Protein AF-A0A7V2IJY4-F1 (afdb_monomer_lite)

Sequence (221 aa):
MLKSHIQNGFEYELWELNPIINVIHKTATMKNIKLNVFNLLKELRKSSYEFIPNWSNLNYWFPREFISVLSKAWGFVHSLDDEIKYIFLIPLIKTTKYFSYCDEKLHKLYKSKYSKRKIEKLLKEDWENQFYYMLEKEINILLKKIYEYNLLKPKEVNYKIKSGIDTIEEKLDSEVNIPITSPPYLQAQEYIRSTKLELFWLGYEESYIRNLKSTMNLEIK

Structure (mmCIF, N/CA/C/O backbone):
data_AF-A0A7V2IJY4-F1
#
_entry.id   AF-A0A7V2IJY4-F1
#
loop_
_atom_site.group_PDB
_atom_site.id
_atom_site.type_symbol
_atom_site.label_atom_id
_atom_site.label_alt_id
_a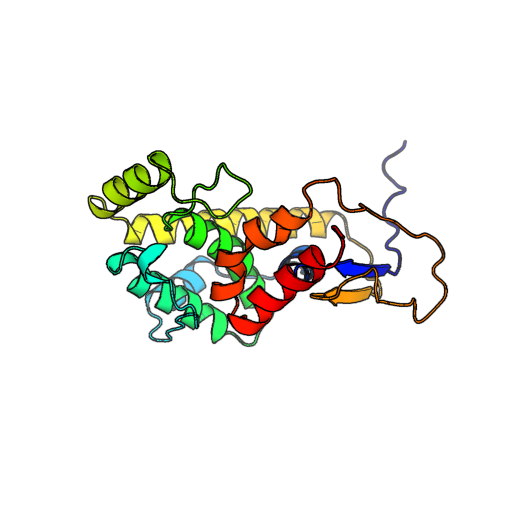tom_site.label_comp_id
_atom_site.label_asym_id
_atom_site.label_entity_id
_atom_site.label_seq_id
_atom_site.pdbx_PDB_ins_code
_atom_site.Cartn_x
_atom_site.Cartn_y
_atom_site.Cartn_z
_atom_site.occupancy
_atom_site.B_iso_or_equiv
_atom_site.auth_seq_id
_atom_site.auth_comp_id
_atom_site.auth_asym_id
_atom_site.auth_atom_id
_atom_site.pdbx_PDB_model_num
ATOM 1 N N . MET A 1 1 ? 28.057 23.153 -19.390 1.00 33.91 1 MET A N 1
ATOM 2 C CA . MET A 1 1 ? 27.647 22.337 -20.553 1.00 33.91 1 MET A CA 1
ATOM 3 C C . MET A 1 1 ? 27.681 20.851 -20.167 1.00 33.91 1 MET A C 1
ATOM 5 O O . MET A 1 1 ? 28.524 20.118 -20.645 1.00 33.91 1 MET A O 1
ATOM 9 N N . LEU A 1 2 ? 26.825 20.428 -19.225 1.00 29.56 2 LEU A N 1
ATOM 10 C CA . LEU A 1 2 ? 26.799 19.064 -18.651 1.00 29.56 2 LEU A CA 1
ATOM 11 C C . LEU A 1 2 ? 25.384 18.764 -18.103 1.00 29.56 2 LEU A C 1
ATOM 13 O O . LEU A 1 2 ? 25.186 18.465 -16.933 1.00 29.56 2 LEU A O 1
ATOM 17 N N . LYS A 1 3 ? 24.362 18.960 -18.944 1.00 33.41 3 LYS A N 1
ATOM 18 C CA . LYS A 1 3 ? 22.950 18.653 -18.625 1.00 33.41 3 LYS A CA 1
ATOM 19 C C . LYS A 1 3 ? 22.289 17.735 -19.669 1.00 33.41 3 LYS A C 1
ATOM 21 O O . LYS A 1 3 ? 21.070 17.645 -19.703 1.00 33.41 3 LYS A O 1
ATOM 26 N N . SER A 1 4 ? 23.066 17.061 -20.523 1.00 37.56 4 SER A N 1
ATOM 27 C CA . SER A 1 4 ? 22.544 16.401 -21.734 1.00 37.56 4 SER A CA 1
ATOM 28 C C . SER A 1 4 ? 22.715 14.880 -21.827 1.00 37.56 4 SER A C 1
ATOM 30 O O . SER A 1 4 ? 22.341 14.331 -22.855 1.00 37.56 4 SER A O 1
ATOM 32 N N . HIS A 1 5 ? 23.256 14.167 -20.828 1.00 35.38 5 HIS A N 1
ATOM 33 C CA . HIS A 1 5 ? 23.716 12.781 -21.071 1.00 35.38 5 HIS A CA 1
ATOM 34 C C . HIS A 1 5 ? 23.189 11.668 -20.160 1.00 35.38 5 HIS A C 1
ATOM 36 O O . HIS A 1 5 ? 23.715 10.563 -20.213 1.00 35.38 5 HIS A O 1
ATOM 42 N N . ILE A 1 6 ? 22.101 11.873 -19.414 1.00 43.88 6 ILE A N 1
ATOM 43 C CA . ILE A 1 6 ? 21.373 10.738 -18.812 1.00 43.88 6 ILE A CA 1
ATOM 44 C C . ILE A 1 6 ? 19.919 10.764 -19.293 1.00 43.88 6 ILE A C 1
ATOM 46 O O . ILE A 1 6 ? 18.984 10.991 -18.539 1.00 43.88 6 ILE A O 1
ATOM 50 N N . GLN A 1 7 ? 19.758 10.588 -20.606 1.00 49.88 7 GLN A N 1
ATOM 51 C CA . GLN A 1 7 ? 18.491 10.242 -21.270 1.00 49.88 7 GLN A CA 1
ATOM 52 C C . GLN A 1 7 ? 18.513 8.796 -21.797 1.00 49.88 7 GLN A C 1
ATOM 54 O O . GLN A 1 7 ? 17.679 8.404 -22.611 1.00 49.88 7 GLN A O 1
ATOM 59 N N . ASN A 1 8 ? 19.474 7.985 -21.350 1.00 59.31 8 ASN A N 1
ATOM 60 C CA . ASN A 1 8 ? 19.593 6.604 -21.791 1.00 59.31 8 ASN A CA 1
ATOM 61 C C . ASN A 1 8 ? 18.758 5.717 -20.871 1.00 59.31 8 ASN A C 1
ATOM 63 O O . ASN A 1 8 ? 19.143 5.447 -19.736 1.00 59.31 8 ASN A O 1
ATOM 67 N N . GLY A 1 9 ? 17.599 5.289 -21.367 1.00 73.44 9 GLY A N 1
ATOM 68 C CA . GLY A 1 9 ? 16.932 4.112 -20.830 1.00 73.44 9 GLY A CA 1
ATOM 69 C C . GLY A 1 9 ? 17.704 2.867 -21.265 1.00 73.44 9 GLY A C 1
ATOM 70 O O . GLY A 1 9 ? 18.012 2.722 -22.451 1.00 73.44 9 GLY A O 1
ATOM 71 N N . PHE A 1 10 ? 17.990 1.983 -20.314 1.00 86.81 10 PHE A N 1
ATOM 72 C CA . PHE A 1 10 ? 18.503 0.638 -20.564 1.00 86.81 10 PHE A CA 1
ATOM 73 C C . PHE A 1 10 ? 17.380 -0.367 -20.362 1.00 86.81 10 PHE A C 1
ATOM 75 O O . PHE A 1 10 ? 16.507 -0.137 -19.529 1.00 86.81 10 PHE A O 1
ATOM 82 N N . GLU A 1 11 ? 17.399 -1.461 -21.113 1.00 91.75 11 GLU A N 1
ATOM 83 C CA . GLU A 1 11 ? 16.548 -2.606 -20.800 1.00 91.75 11 GLU A CA 1
ATOM 84 C C . GLU A 1 11 ? 17.010 -3.223 -19.476 1.00 91.75 11 GLU A C 1
ATOM 86 O O . GLU A 1 11 ? 18.208 -3.233 -19.182 1.00 91.75 11 GLU A O 1
ATOM 91 N N . TYR A 1 12 ? 16.074 -3.688 -18.649 1.00 91.88 12 TYR A N 1
ATOM 92 C CA . TYR A 1 12 ? 16.413 -4.233 -17.333 1.00 91.88 12 TYR A CA 1
ATOM 93 C C . TYR A 1 12 ? 15.519 -5.387 -16.911 1.00 91.88 12 TYR A C 1
ATOM 95 O O . TYR A 1 12 ? 14.330 -5.453 -17.224 1.00 91.88 12 TYR A O 1
ATOM 103 N N . GLU A 1 13 ? 16.103 -6.264 -16.106 1.00 92.38 13 GLU A N 1
ATOM 104 C CA . GLU A 1 13 ? 15.384 -7.269 -15.348 1.00 92.38 13 GLU A CA 1
ATOM 105 C C . GLU A 1 13 ? 15.487 -6.923 -13.855 1.00 92.38 13 GLU A C 1
ATOM 107 O O . GLU A 1 13 ? 16.582 -6.727 -13.330 1.00 92.38 13 GLU A O 1
ATOM 112 N N . LEU A 1 14 ? 14.340 -6.773 -13.185 1.00 91.50 14 LEU A N 1
ATOM 113 C CA . LEU A 1 14 ? 14.246 -6.405 -11.773 1.00 91.50 14 LEU A CA 1
ATOM 114 C C . LEU A 1 14 ? 13.717 -7.582 -10.963 1.00 91.50 14 LEU A C 1
ATOM 116 O O . LEU A 1 14 ? 12.592 -8.034 -11.190 1.00 91.50 14 LEU A O 1
ATOM 120 N N . TRP A 1 15 ? 14.519 -8.054 -10.013 1.00 90.12 15 TRP A N 1
ATOM 121 C CA . TRP A 1 15 ? 14.156 -9.131 -9.099 1.00 90.12 15 TRP A CA 1
ATOM 122 C C . TRP A 1 15 ? 13.983 -8.584 -7.689 1.00 90.12 15 TRP A C 1
ATOM 124 O O . TRP A 1 15 ? 14.855 -7.875 -7.190 1.00 90.12 15 TRP A O 1
ATOM 134 N N . GLU A 1 16 ? 12.858 -8.889 -7.051 1.00 88.38 16 GLU A N 1
ATOM 135 C CA . GLU A 1 16 ? 12.561 -8.400 -5.706 1.00 88.38 16 GLU A CA 1
ATOM 136 C C . GLU A 1 16 ? 11.643 -9.376 -4.969 1.00 88.38 16 GLU A C 1
ATOM 138 O O . GLU A 1 16 ? 10.613 -9.819 -5.486 1.00 88.38 16 GLU A O 1
ATOM 143 N N . LEU A 1 17 ? 12.002 -9.673 -3.724 1.00 87.56 17 LEU A N 1
ATOM 144 C CA . LEU A 1 17 ? 11.258 -10.570 -2.850 1.00 87.56 17 LEU A CA 1
ATOM 145 C C . LEU A 1 17 ? 9.905 -9.974 -2.452 1.00 87.56 17 LEU A C 1
ATOM 147 O O . LEU A 1 17 ? 8.929 -10.690 -2.244 1.00 87.56 17 LEU A O 1
ATOM 151 N N . ASN A 1 18 ? 9.812 -8.651 -2.348 1.00 90.06 18 ASN A N 1
ATOM 152 C CA . ASN A 1 18 ? 8.571 -7.981 -2.009 1.00 90.06 18 ASN A CA 1
ATOM 153 C C . ASN A 1 18 ? 7.690 -7.704 -3.244 1.00 90.06 18 ASN A C 1
ATOM 155 O O . ASN A 1 18 ? 8.001 -6.827 -4.054 1.00 90.06 18 ASN A O 1
ATOM 159 N N . PRO A 1 19 ? 6.511 -8.334 -3.364 1.00 93.12 19 PRO A N 1
ATOM 160 C CA . PRO A 1 19 ? 5.661 -8.187 -4.543 1.00 93.12 19 PRO A CA 1
ATOM 161 C C . PRO A 1 19 ? 5.003 -6.802 -4.666 1.00 93.12 19 PRO A C 1
ATOM 163 O O . PRO A 1 19 ? 4.429 -6.478 -5.708 1.00 93.12 19 PRO A O 1
ATOM 166 N N . ILE A 1 20 ? 5.128 -5.938 -3.647 1.00 93.25 20 ILE A N 1
ATOM 167 C CA . ILE A 1 20 ? 4.752 -4.521 -3.746 1.00 93.25 20 ILE A CA 1
ATOM 168 C C . ILE A 1 20 ? 5.502 -3.801 -4.876 1.00 93.25 20 ILE A C 1
ATOM 170 O O . ILE A 1 20 ? 5.008 -2.796 -5.392 1.00 93.25 20 ILE A O 1
ATOM 174 N N . ILE A 1 21 ? 6.662 -4.324 -5.297 1.00 93.38 21 ILE A N 1
ATOM 175 C CA . ILE A 1 21 ? 7.447 -3.769 -6.398 1.00 93.38 21 ILE A CA 1
ATOM 176 C C . ILE A 1 21 ? 6.638 -3.649 -7.686 1.00 93.38 21 ILE A C 1
ATOM 178 O O . ILE A 1 21 ? 6.822 -2.683 -8.412 1.00 93.38 21 ILE A O 1
ATOM 182 N N . ASN A 1 22 ? 5.680 -4.548 -7.932 1.00 93.56 22 ASN A N 1
ATOM 183 C CA . ASN A 1 22 ? 4.809 -4.471 -9.104 1.00 93.56 22 ASN A CA 1
ATOM 184 C C . ASN A 1 22 ? 3.970 -3.195 -9.107 1.00 93.56 22 ASN A C 1
ATOM 186 O O . ASN A 1 22 ? 3.732 -2.609 -10.158 1.00 93.56 22 ASN A O 1
ATOM 190 N N . VAL A 1 23 ? 3.508 -2.771 -7.930 1.00 95.00 23 VAL A N 1
ATOM 191 C CA . VAL A 1 23 ? 2.748 -1.530 -7.766 1.00 95.00 23 VAL A CA 1
ATOM 192 C C . VAL A 1 23 ? 3.684 -0.341 -7.920 1.00 95.00 23 VAL A C 1
ATOM 194 O O . VAL A 1 23 ? 3.404 0.549 -8.713 1.00 95.00 23 VAL A O 1
ATOM 197 N N . ILE A 1 24 ? 4.810 -0.347 -7.201 1.00 94.69 24 ILE A N 1
ATOM 198 C CA . ILE A 1 24 ? 5.783 0.753 -7.223 1.00 94.69 24 ILE A CA 1
ATOM 199 C C . ILE A 1 24 ? 6.290 1.000 -8.639 1.00 94.69 24 ILE A C 1
ATOM 201 O O . ILE A 1 24 ? 6.275 2.138 -9.098 1.00 94.69 24 ILE A O 1
ATOM 205 N N . HIS A 1 25 ? 6.721 -0.059 -9.318 1.00 94.12 25 HIS A N 1
ATOM 206 C CA . HIS A 1 25 ? 7.260 -0.002 -10.666 1.00 94.12 25 HIS A CA 1
ATOM 207 C C . HIS A 1 25 ? 6.217 0.529 -11.645 1.00 94.12 25 HIS A C 1
ATOM 209 O O . HIS A 1 25 ? 6.446 1.582 -12.240 1.00 94.12 25 HIS A O 1
ATOM 215 N N . LYS A 1 26 ? 5.047 -0.123 -11.731 1.00 92.81 26 LYS A N 1
ATOM 216 C CA . LYS A 1 26 ? 3.991 0.294 -12.659 1.00 92.81 26 LYS A CA 1
ATOM 217 C C . LYS A 1 26 ? 3.598 1.743 -12.439 1.00 92.81 26 LYS A C 1
ATOM 219 O O . LYS A 1 26 ? 3.483 2.468 -13.418 1.00 92.81 26 LYS A O 1
ATOM 224 N N . THR A 1 27 ? 3.449 2.170 -11.181 1.00 94.06 27 THR A N 1
ATOM 225 C CA . THR A 1 27 ? 3.146 3.562 -10.832 1.00 94.06 27 THR A CA 1
ATOM 226 C C . THR A 1 27 ? 4.286 4.521 -11.210 1.00 94.06 27 THR A C 1
ATOM 228 O O . THR A 1 27 ? 4.028 5.620 -11.697 1.00 94.06 27 THR A O 1
ATOM 231 N N . ALA A 1 28 ? 5.547 4.136 -10.995 1.00 91.62 28 ALA A N 1
ATOM 232 C CA . ALA A 1 28 ? 6.710 4.979 -11.280 1.00 91.62 28 ALA A CA 1
ATOM 233 C C . ALA A 1 28 ? 6.947 5.186 -12.782 1.00 91.62 28 ALA A C 1
ATOM 235 O O . ALA A 1 28 ? 7.425 6.247 -13.178 1.00 91.62 28 ALA A O 1
ATOM 236 N N . THR A 1 29 ? 6.597 4.203 -13.615 1.00 90.81 29 THR A N 1
ATOM 237 C CA . THR A 1 29 ? 6.746 4.274 -15.076 1.00 90.81 29 THR A CA 1
ATOM 238 C C . THR A 1 29 ? 5.482 4.753 -15.795 1.00 90.81 29 THR A C 1
ATOM 240 O O . THR A 1 29 ? 5.430 4.699 -17.023 1.00 90.81 29 THR A O 1
ATOM 243 N N . MET A 1 30 ? 4.450 5.202 -15.069 1.00 91.50 30 MET A N 1
ATOM 244 C CA . MET A 1 30 ? 3.217 5.693 -15.690 1.00 91.50 30 MET A CA 1
ATOM 245 C C . MET A 1 30 ? 3.485 6.918 -16.561 1.00 91.50 30 MET A C 1
ATOM 247 O O . MET A 1 30 ? 4.223 7.839 -16.191 1.00 91.50 30 MET A O 1
ATOM 251 N N . LYS A 1 31 ? 2.797 6.969 -17.700 1.00 90.88 31 LYS A N 1
ATOM 252 C CA . LYS A 1 31 ? 2.703 8.189 -18.499 1.00 90.88 31 LYS A CA 1
ATOM 253 C C . LYS A 1 31 ? 1.797 9.203 -17.811 1.00 90.88 31 LYS A C 1
ATOM 255 O O . LYS A 1 31 ? 1.001 8.869 -16.936 1.00 90.88 31 LYS A O 1
ATOM 260 N N . ASN A 1 32 ? 1.891 10.458 -18.236 1.00 89.38 32 ASN A N 1
ATOM 261 C CA . ASN A 1 32 ? 0.935 11.476 -17.817 1.00 89.38 32 ASN A CA 1
ATOM 262 C C . ASN A 1 32 ? -0.487 11.085 -18.234 1.00 89.38 32 ASN A C 1
ATOM 264 O O . ASN A 1 32 ? -0.759 10.902 -19.420 1.00 89.38 32 ASN A O 1
ATOM 268 N N . ILE A 1 33 ? -1.400 11.044 -17.267 1.00 85.88 33 ILE A N 1
ATOM 269 C CA . ILE A 1 33 ? -2.819 10.771 -17.501 1.00 85.88 33 ILE A CA 1
ATOM 270 C C . ILE A 1 33 ? -3.618 12.031 -17.163 1.00 85.88 33 ILE A C 1
ATOM 272 O O . ILE A 1 33 ? -3.411 12.662 -16.125 1.00 85.88 33 ILE A O 1
ATOM 276 N N . LYS A 1 34 ? -4.537 12.418 -18.053 1.00 84.19 34 LYS A N 1
ATOM 277 C CA . LYS A 1 34 ? -5.500 13.493 -17.783 1.00 84.19 34 LYS A CA 1
ATOM 278 C C . LYS A 1 34 ? -6.624 12.935 -16.924 1.00 84.19 34 LYS A C 1
ATOM 280 O O . LYS A 1 34 ? -7.421 12.136 -17.404 1.00 84.19 34 LYS A O 1
ATOM 285 N N . LEU A 1 35 ? -6.685 13.359 -15.668 1.00 85.94 35 LEU A N 1
ATOM 286 C CA . LEU A 1 35 ? -7.644 12.836 -14.698 1.00 85.94 35 LEU A CA 1
ATOM 287 C C . LEU A 1 35 ? -8.313 13.962 -13.941 1.00 85.94 35 LEU A C 1
ATOM 289 O O . LEU A 1 35 ? -7.677 14.944 -13.559 1.00 85.94 35 LEU A O 1
ATOM 293 N N . ASN A 1 36 ? -9.598 13.772 -13.667 1.00 90.00 36 ASN A N 1
ATOM 294 C CA . ASN A 1 36 ? -10.323 14.603 -12.729 1.00 90.00 36 ASN A CA 1
ATOM 295 C C . ASN A 1 36 ? -10.330 13.907 -11.360 1.00 90.00 36 ASN A C 1
ATOM 297 O O . ASN A 1 36 ? -11.218 13.111 -11.059 1.00 90.00 36 ASN A O 1
ATOM 301 N N . VAL A 1 37 ? -9.312 14.205 -10.546 1.00 89.00 37 VAL A N 1
ATOM 302 C CA . VAL A 1 37 ? -9.139 13.635 -9.196 1.00 89.00 37 VAL A CA 1
ATOM 303 C C . VAL A 1 37 ? -10.371 13.878 -8.326 1.00 89.00 37 VAL A C 1
ATOM 305 O O . VAL A 1 37 ? -10.804 12.980 -7.610 1.00 89.00 37 VAL A O 1
ATOM 308 N N . PHE A 1 38 ? -10.977 15.062 -8.433 1.00 91.62 38 PHE A N 1
ATOM 309 C CA . PHE A 1 38 ? -12.172 15.416 -7.674 1.00 91.62 38 PHE A CA 1
ATOM 310 C C . PHE A 1 38 ? -13.357 14.495 -8.000 1.00 91.62 38 PHE A C 1
ATOM 312 O O . PHE A 1 38 ? -14.014 13.989 -7.089 1.00 91.62 38 PHE A O 1
ATOM 319 N N . ASN A 1 39 ? -13.609 14.228 -9.286 1.00 92.94 39 ASN A N 1
ATOM 320 C CA . ASN A 1 39 ? -14.678 13.315 -9.697 1.00 92.94 39 ASN A CA 1
ATOM 321 C C . ASN A 1 39 ? -14.414 11.885 -9.218 1.00 92.94 39 ASN A C 1
ATOM 323 O O . ASN A 1 39 ? -15.311 11.276 -8.641 1.00 92.94 39 ASN A O 1
ATOM 327 N N . LEU A 1 40 ? -13.184 11.385 -9.368 1.00 91.81 40 LEU A N 1
ATOM 328 C CA . LEU A 1 40 ? -12.839 10.034 -8.917 1.00 91.81 40 LEU A CA 1
ATOM 329 C C . LEU A 1 40 ? -12.971 9.881 -7.397 1.00 91.81 40 LEU A C 1
ATOM 331 O O . LEU A 1 40 ? -13.485 8.876 -6.919 1.00 91.81 40 LEU A O 1
ATOM 335 N N . LEU A 1 41 ? -12.570 10.887 -6.614 1.00 93.81 41 LEU A N 1
ATOM 336 C CA . LEU A 1 41 ? -12.769 10.873 -5.161 1.00 93.81 41 LEU A CA 1
ATOM 337 C C . LEU A 1 41 ? -14.253 10.912 -4.782 1.00 93.81 41 LEU A C 1
ATOM 339 O O . LEU A 1 41 ? -14.658 10.280 -3.806 1.00 93.81 41 LEU A O 1
ATOM 343 N N . LYS A 1 42 ? -15.077 11.632 -5.549 1.00 95.31 42 LYS A N 1
ATOM 344 C CA . LYS A 1 42 ? -16.531 11.661 -5.358 1.00 95.31 42 LYS A CA 1
ATOM 345 C C . LYS A 1 42 ? -17.169 10.305 -5.661 1.00 95.31 42 LYS A C 1
ATOM 347 O O . LYS A 1 42 ? -18.084 9.910 -4.944 1.00 95.31 42 LYS A O 1
ATOM 352 N N . GLU A 1 43 ? -16.703 9.609 -6.693 1.00 94.38 43 GLU A N 1
ATOM 353 C CA . GLU A 1 43 ? -17.125 8.241 -7.017 1.00 94.38 43 GLU A CA 1
ATOM 354 C C . GLU A 1 43 ? -16.686 7.257 -5.934 1.00 94.38 43 GLU A C 1
ATOM 356 O O . GLU A 1 43 ? -17.522 6.531 -5.403 1.00 94.38 43 GLU A O 1
ATOM 361 N N . LEU A 1 44 ? -15.421 7.322 -5.512 1.00 95.00 44 LEU A N 1
ATOM 362 C CA . LEU A 1 44 ? -14.871 6.492 -4.441 1.00 95.00 44 LEU A CA 1
ATOM 363 C C . LEU A 1 44 ? -15.669 6.646 -3.138 1.00 95.00 44 LEU A C 1
ATOM 365 O O . LEU A 1 44 ? -16.030 5.648 -2.522 1.00 95.00 44 LEU A O 1
ATOM 369 N N . ARG A 1 45 ? -16.017 7.877 -2.739 1.00 94.81 45 ARG A N 1
ATOM 370 C CA . ARG A 1 45 ? -16.855 8.146 -1.550 1.00 94.81 45 ARG A CA 1
ATOM 371 C C . ARG A 1 45 ? -18.272 7.573 -1.651 1.00 94.81 45 ARG A C 1
ATOM 373 O O . ARG A 1 45 ? -18.887 7.292 -0.629 1.00 94.81 45 ARG A O 1
ATOM 380 N N . LYS A 1 46 ? -18.812 7.448 -2.864 1.00 95.06 46 LYS A N 1
ATOM 381 C CA . LYS A 1 46 ? -20.161 6.918 -3.124 1.00 95.06 46 LYS A CA 1
ATOM 382 C C . LYS A 1 46 ? -20.175 5.419 -3.413 1.00 95.06 46 LYS A C 1
ATOM 384 O O . LYS A 1 46 ? -21.256 4.843 -3.506 1.00 95.06 46 LYS A O 1
ATOM 389 N N . SER A 1 47 ? -19.004 4.815 -3.594 1.00 94.44 47 SER A N 1
ATOM 390 C CA . SER A 1 47 ? -18.855 3.409 -3.935 1.00 94.44 47 SER A CA 1
ATOM 391 C C . SER A 1 47 ? -19.487 2.507 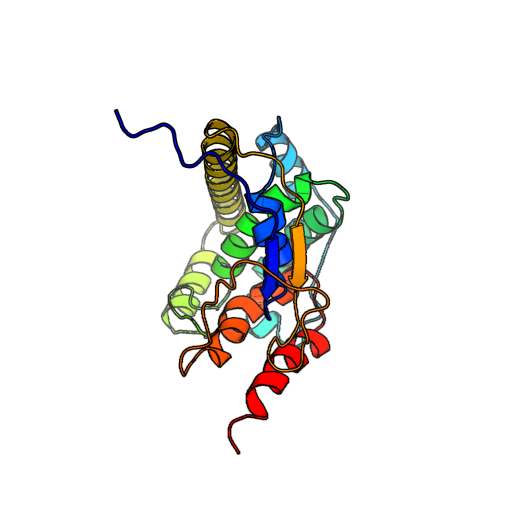-2.877 1.00 94.44 47 SER A C 1
ATOM 393 O O . SER A 1 47 ? -19.325 2.719 -1.673 1.00 94.44 47 SER A O 1
ATOM 395 N N . SER A 1 48 ? -20.175 1.470 -3.347 1.00 94.69 48 SER A N 1
ATOM 396 C CA . SER A 1 48 ? -20.643 0.351 -2.531 1.00 94.69 48 SER A CA 1
ATOM 397 C C . SER A 1 48 ? -19.768 -0.897 -2.667 1.00 94.69 48 SER A C 1
ATOM 399 O O . SER A 1 48 ? -20.033 -1.880 -1.982 1.00 94.69 48 SER A O 1
ATOM 401 N N . TYR A 1 49 ? -18.746 -0.886 -3.532 1.00 97.06 49 TYR A N 1
ATOM 402 C CA . TYR A 1 49 ? -17.798 -1.996 -3.626 1.00 97.06 49 TYR A CA 1
ATOM 403 C C . TYR A 1 49 ? -17.001 -2.094 -2.337 1.00 97.06 49 TYR A C 1
ATOM 405 O O . TYR A 1 49 ? -16.450 -1.092 -1.890 1.00 97.06 49 TYR A O 1
ATOM 413 N N . GLU A 1 50 ? -16.886 -3.296 -1.786 1.00 97.62 50 GLU A N 1
ATOM 414 C CA . GLU A 1 50 ? -16.124 -3.556 -0.571 1.00 97.62 50 GLU A CA 1
ATOM 415 C C . GLU A 1 50 ? -15.030 -4.581 -0.845 1.00 97.62 50 GLU A C 1
ATOM 417 O O . GLU A 1 50 ? -15.233 -5.579 -1.534 1.00 97.62 50 GLU A O 1
ATOM 422 N N . PHE A 1 51 ? -13.858 -4.332 -0.275 1.00 97.94 51 PHE A N 1
ATOM 423 C CA . PHE A 1 51 ? -12.772 -5.290 -0.211 1.00 97.94 51 PHE A CA 1
ATOM 424 C C . PHE A 1 51 ? -12.276 -5.370 1.228 1.00 97.94 51 PHE A C 1
ATOM 426 O O . PHE A 1 51 ? -11.840 -4.373 1.805 1.00 97.94 51 PHE A O 1
ATOM 433 N N . ILE A 1 52 ? -12.326 -6.566 1.806 1.00 97.31 52 ILE A N 1
ATOM 434 C CA . ILE A 1 52 ? -11.755 -6.856 3.119 1.00 97.31 52 ILE A CA 1
ATOM 435 C C . ILE A 1 52 ? -10.651 -7.888 2.898 1.00 97.31 52 ILE A C 1
ATOM 437 O O . ILE A 1 52 ? -10.928 -8.952 2.344 1.00 97.31 52 ILE A O 1
ATOM 441 N N . PRO A 1 53 ? -9.405 -7.608 3.313 1.00 96.62 53 PRO A N 1
ATOM 442 C CA . PRO A 1 53 ? -8.321 -8.549 3.105 1.00 96.62 53 PRO A CA 1
ATOM 443 C C . PRO A 1 53 ? -8.546 -9.825 3.916 1.00 96.62 53 PRO A C 1
ATOM 445 O O . PRO A 1 53 ? -8.991 -9.764 5.067 1.00 96.62 53 PRO A O 1
ATOM 448 N N . ASN A 1 54 ? -8.155 -10.973 3.356 1.00 93.19 54 ASN A N 1
ATOM 449 C CA . ASN A 1 54 ? -8.115 -12.240 4.082 1.00 93.19 54 ASN A CA 1
ATOM 450 C C . ASN A 1 54 ? -6.963 -12.236 5.103 1.00 93.19 54 ASN A C 1
ATOM 452 O O . ASN A 1 54 ? -5.888 -12.795 4.885 1.00 93.19 54 ASN A O 1
ATOM 456 N N . TRP A 1 55 ? -7.174 -11.527 6.212 1.00 94.62 55 TRP A N 1
ATOM 457 C CA . TRP A 1 55 ? -6.200 -11.365 7.277 1.00 94.62 55 TRP A CA 1
ATOM 458 C C . TRP A 1 55 ? -6.820 -11.690 8.631 1.00 94.62 55 TRP A C 1
ATOM 460 O O . TRP A 1 55 ? -7.580 -10.901 9.197 1.00 94.62 55 TRP A O 1
ATOM 470 N N . SER A 1 56 ? -6.399 -12.817 9.208 1.00 93.38 56 SER A N 1
ATOM 471 C CA . SER A 1 56 ? -6.882 -13.315 10.506 1.00 93.38 56 SER A CA 1
ATOM 472 C C . SER A 1 56 ? -6.819 -12.291 11.649 1.00 93.38 56 SER A C 1
ATOM 474 O O . SER A 1 56 ? -7.624 -12.333 12.576 1.00 93.38 56 SER A O 1
ATOM 476 N N . ASN A 1 57 ? -5.877 -11.346 11.586 1.00 93.00 57 ASN A N 1
ATOM 477 C CA . ASN A 1 57 ? -5.627 -10.358 12.632 1.00 93.00 57 ASN A CA 1
ATOM 478 C C . ASN A 1 57 ? -6.021 -8.926 12.233 1.00 93.00 57 ASN A C 1
ATOM 480 O O . ASN A 1 57 ? -5.524 -7.978 12.838 1.00 93.00 57 ASN A O 1
ATOM 484 N N . LEU A 1 58 ? -6.907 -8.723 11.252 1.00 95.75 58 LEU A N 1
ATOM 485 C CA . LEU A 1 58 ? -7.285 -7.380 10.787 1.00 95.75 58 LEU A CA 1
ATOM 486 C C . LEU A 1 58 ? -7.737 -6.450 11.934 1.00 95.75 58 LEU A C 1
ATOM 488 O O . LEU A 1 58 ? -7.190 -5.361 12.108 1.00 95.75 58 LEU A O 1
ATOM 492 N N . ASN A 1 59 ? -8.652 -6.919 12.789 1.00 95.88 59 ASN A N 1
ATOM 493 C CA . ASN A 1 59 ? -9.178 -6.161 13.937 1.00 95.88 59 ASN A CA 1
ATOM 494 C C . ASN A 1 59 ? -8.136 -5.882 15.038 1.00 95.88 59 ASN A C 1
ATOM 496 O O . ASN A 1 59 ? -8.349 -5.043 15.911 1.00 95.88 59 ASN A O 1
ATOM 500 N N . TYR A 1 60 ? -6.995 -6.577 15.031 1.00 95.62 60 TYR A N 1
ATOM 501 C CA . TYR A 1 60 ? -5.885 -6.238 15.921 1.00 95.62 60 TYR A CA 1
ATOM 502 C C . TYR A 1 60 ? -5.182 -4.949 15.456 1.00 95.62 60 TYR A C 1
ATOM 504 O O . TYR A 1 60 ? -4.719 -4.147 16.282 1.00 95.62 60 TYR A O 1
ATOM 512 N N . TRP A 1 61 ? -5.112 -4.749 14.137 1.00 96.69 61 TRP A N 1
ATOM 513 C CA . TRP A 1 61 ? -4.384 -3.658 13.488 1.00 96.69 61 TRP A CA 1
ATOM 514 C C . TRP A 1 61 ? -5.252 -2.457 13.127 1.00 96.69 61 TRP A C 1
ATOM 516 O O . TRP A 1 61 ? -4.698 -1.372 12.972 1.00 96.69 61 TRP A O 1
ATOM 526 N N . PHE A 1 62 ? -6.575 -2.603 13.091 1.00 97.69 62 PHE A N 1
ATOM 527 C CA . PHE A 1 62 ? -7.502 -1.522 12.759 1.00 97.69 62 PHE A CA 1
ATOM 528 C C . PHE A 1 62 ? -8.677 -1.451 13.743 1.00 97.69 62 PHE A C 1
ATOM 530 O O . PHE A 1 62 ? -9.183 -2.498 14.151 1.00 97.69 62 PHE A O 1
ATOM 537 N N . PRO A 1 63 ? -9.139 -0.242 14.112 1.00 97.12 63 PRO A N 1
ATOM 538 C CA . PRO A 1 63 ? -10.465 -0.050 14.699 1.00 97.12 63 PRO A CA 1
ATOM 539 C C . PRO A 1 63 ? -11.561 -0.496 13.732 1.00 97.12 63 PRO A C 1
ATOM 541 O O . PRO A 1 63 ? -11.429 -0.309 12.520 1.00 97.12 63 PRO A O 1
ATOM 544 N N . ARG A 1 64 ? -12.665 -1.037 14.256 1.00 95.19 64 ARG A N 1
ATOM 545 C CA . ARG A 1 64 ? -13.785 -1.511 13.422 1.00 95.19 64 ARG A CA 1
ATOM 546 C C . ARG A 1 64 ? -14.432 -0.373 12.640 1.00 95.19 64 ARG A C 1
ATOM 548 O O . ARG A 1 64 ? -14.843 -0.570 11.503 1.00 95.19 64 ARG A O 1
ATOM 555 N N . GLU A 1 65 ? -14.464 0.810 13.241 1.00 95.44 65 GLU A N 1
ATOM 556 C CA . GLU A 1 65 ? -14.971 2.051 12.666 1.00 95.44 65 GLU A CA 1
ATOM 557 C C . GLU A 1 65 ? -14.266 2.359 11.341 1.00 95.44 65 GLU A C 1
ATOM 559 O O . GLU A 1 65 ? -14.915 2.632 10.335 1.00 95.44 65 GLU A O 1
ATOM 564 N N . PHE A 1 66 ? -12.937 2.222 11.311 1.00 97.75 66 PHE A N 1
ATOM 565 C CA . PHE A 1 66 ? -12.135 2.546 10.132 1.00 97.75 66 PHE A CA 1
ATOM 566 C C . PHE A 1 66 ? -12.241 1.474 9.047 1.00 97.75 66 PHE A C 1
ATOM 568 O O . PHE A 1 66 ? -12.157 1.801 7.865 1.00 97.75 66 PHE A O 1
ATOM 57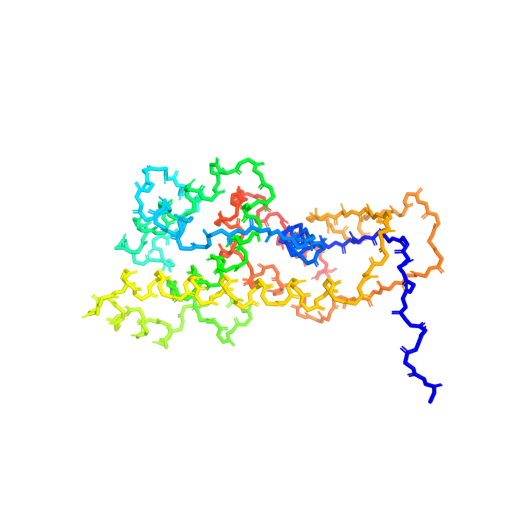5 N N . ILE A 1 67 ? -12.457 0.204 9.420 1.00 97.06 67 ILE A N 1
ATOM 576 C CA . ILE A 1 67 ? -12.556 -0.908 8.460 1.00 97.06 67 ILE A CA 1
ATOM 577 C C . ILE A 1 67 ? -13.675 -0.661 7.445 1.00 97.06 67 ILE A C 1
ATOM 579 O O . ILE A 1 67 ? -13.462 -0.929 6.270 1.00 97.06 67 ILE A O 1
ATOM 583 N N . SER A 1 68 ? -14.819 -0.105 7.855 1.00 94.00 68 SER A N 1
ATOM 584 C CA . SER A 1 68 ? -15.932 0.184 6.937 1.00 94.00 68 SER A CA 1
ATOM 585 C C . SER A 1 68 ? -15.503 1.114 5.792 1.00 94.00 68 SER A C 1
ATOM 587 O O . SER A 1 68 ? -15.612 0.754 4.619 1.00 94.00 68 SER A O 1
ATOM 589 N N . VAL A 1 69 ? -14.907 2.267 6.111 1.00 96.31 69 VAL A N 1
ATOM 590 C CA . VAL A 1 69 ? -14.446 3.244 5.105 1.00 96.31 69 VAL A CA 1
ATOM 591 C C . VAL A 1 69 ? -13.277 2.703 4.285 1.00 96.31 69 VAL A C 1
ATOM 593 O O . VAL A 1 69 ? -13.266 2.841 3.061 1.00 96.31 69 VAL A O 1
ATOM 596 N N . LEU A 1 70 ? -12.311 2.047 4.937 1.00 98.06 70 LEU A N 1
ATOM 597 C CA . LEU A 1 70 ? -11.178 1.432 4.249 1.00 98.06 70 LEU A CA 1
ATOM 598 C C . LEU A 1 70 ? -11.651 0.362 3.264 1.00 98.06 70 LEU A C 1
ATOM 600 O O . LEU A 1 70 ? -11.192 0.350 2.127 1.00 98.06 70 LEU A O 1
ATOM 604 N N . SER A 1 71 ? -12.599 -0.487 3.665 1.00 98.00 71 SER A N 1
ATOM 605 C CA . SER A 1 71 ? -13.114 -1.558 2.814 1.00 98.00 71 SER A CA 1
ATOM 606 C C . SER A 1 71 ? -13.777 -1.019 1.554 1.00 98.00 71 SER A C 1
ATOM 608 O O . SER A 1 71 ? -13.541 -1.560 0.478 1.00 98.00 71 SER A O 1
ATOM 610 N N . LYS A 1 72 ? -14.513 0.095 1.650 1.00 97.62 72 LYS A N 1
ATOM 611 C CA . LYS A 1 72 ? -15.135 0.744 0.491 1.00 97.62 72 LYS A CA 1
ATOM 612 C C . LYS A 1 72 ? -14.124 1.415 -0.428 1.00 97.62 72 LYS A C 1
ATOM 614 O O . LYS A 1 72 ? -14.208 1.290 -1.647 1.00 97.62 72 LYS A O 1
ATOM 619 N N . ALA A 1 73 ? -13.140 2.104 0.152 1.00 97.94 73 ALA A N 1
ATOM 620 C CA . ALA A 1 73 ? -12.075 2.742 -0.615 1.00 97.94 73 ALA A CA 1
ATOM 621 C C . ALA A 1 73 ? -11.236 1.705 -1.375 1.00 97.94 73 ALA A C 1
ATOM 623 O O . ALA A 1 73 ? -10.980 1.867 -2.565 1.00 97.94 73 ALA A O 1
ATOM 624 N N . TRP A 1 74 ? -10.849 0.616 -0.709 1.00 98.31 74 TRP A N 1
ATOM 625 C CA . TRP A 1 74 ? -10.132 -0.486 -1.344 1.00 98.31 74 TRP A CA 1
ATOM 626 C C . TRP A 1 74 ? -11.008 -1.257 -2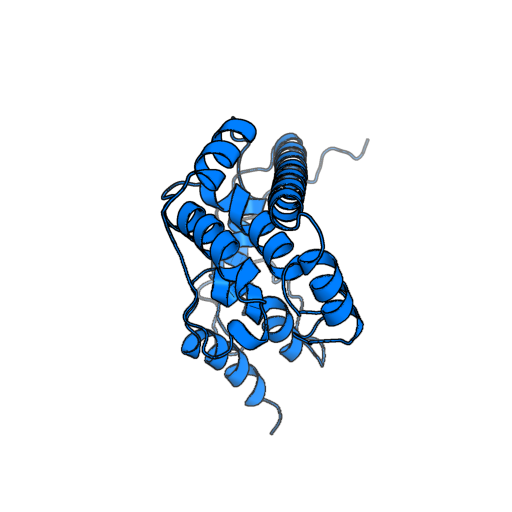.326 1.00 98.31 74 TRP A C 1
ATOM 628 O O . TRP A 1 74 ? -10.531 -1.588 -3.404 1.00 98.31 74 TRP A O 1
ATOM 638 N N . GLY A 1 75 ? -12.280 -1.493 -2.003 1.00 97.88 75 GLY A N 1
ATOM 639 C CA . GLY A 1 75 ? -13.231 -2.160 -2.891 1.00 97.88 75 GLY A CA 1
ATOM 640 C C . GLY A 1 75 ? -13.425 -1.404 -4.197 1.00 97.88 75 GLY A C 1
ATOM 641 O O . GLY A 1 75 ? -13.364 -2.010 -5.261 1.00 97.88 75 GLY A O 1
ATOM 642 N N . PHE A 1 76 ? -13.558 -0.076 -4.127 1.00 97.12 76 PHE A N 1
ATOM 643 C CA . PHE A 1 76 ? -13.565 0.783 -5.310 1.00 97.12 76 PHE A CA 1
ATOM 644 C C . PHE A 1 76 ? -12.282 0.632 -6.132 1.00 97.12 76 PHE A C 1
ATOM 646 O O . PHE A 1 76 ? -12.347 0.453 -7.336 1.00 97.12 76 PHE A O 1
ATOM 653 N N . VAL A 1 77 ? -11.105 0.688 -5.504 1.00 96.69 77 VAL A N 1
ATOM 654 C CA . VAL A 1 77 ? -9.830 0.609 -6.240 1.00 96.69 77 VAL A CA 1
ATOM 655 C C . VAL A 1 77 ? -9.604 -0.771 -6.861 1.00 96.69 77 VAL A C 1
ATOM 657 O O . VAL A 1 77 ? -9.055 -0.856 -7.958 1.00 96.69 77 VAL A O 1
ATOM 660 N N . HIS A 1 78 ? -10.031 -1.842 -6.190 1.00 95.94 78 HIS A N 1
ATOM 661 C CA . HIS A 1 78 ? -9.956 -3.210 -6.709 1.00 95.94 78 HIS A CA 1
ATOM 662 C C . HIS A 1 78 ? -10.963 -3.486 -7.826 1.00 95.94 78 HIS A C 1
ATOM 664 O O . HIS A 1 78 ? -10.702 -4.365 -8.640 1.00 95.94 78 HIS A O 1
ATOM 670 N N . SER A 1 79 ? -12.071 -2.741 -7.899 1.00 94.38 79 SER A N 1
ATOM 671 C CA . SER A 1 79 ? -13.032 -2.844 -9.005 1.00 94.38 79 SER A CA 1
ATOM 672 C C . SER A 1 79 ? -12.639 -2.039 -10.248 1.00 94.38 79 SER A C 1
ATOM 674 O O . SER A 1 79 ? -13.335 -2.103 -11.258 1.00 94.38 79 SER A O 1
ATOM 676 N N . LEU A 1 80 ? -11.533 -1.287 -10.200 1.00 92.56 80 LEU A N 1
ATOM 677 C CA . LEU A 1 80 ? -10.976 -0.612 -11.369 1.00 92.56 80 LEU A CA 1
ATOM 678 C C . LEU A 1 80 ? -10.109 -1.584 -12.182 1.00 92.56 80 LEU A C 1
ATOM 680 O O . LEU A 1 80 ? -9.091 -2.088 -11.698 1.00 92.56 80 LEU A O 1
ATOM 684 N N . ASP A 1 81 ? -10.451 -1.758 -13.455 1.00 73.88 81 ASP A N 1
ATOM 685 C CA . ASP A 1 81 ? -9.710 -2.632 -14.376 1.00 73.88 81 ASP A CA 1
ATOM 686 C C . ASP A 1 81 ? -8.524 -1.921 -15.067 1.00 73.88 81 ASP A C 1
ATOM 688 O O . ASP A 1 81 ? -7.623 -2.572 -15.601 1.00 73.88 81 ASP A O 1
ATOM 692 N N . ASP A 1 82 ? -8.454 -0.590 -14.964 1.00 75.88 82 ASP A N 1
ATOM 693 C CA . ASP A 1 82 ? -7.548 0.262 -15.744 1.00 75.88 82 ASP A CA 1
ATOM 694 C C . ASP A 1 82 ? -6.263 0.687 -15.006 1.00 75.88 82 ASP A C 1
ATOM 696 O O . ASP A 1 82 ? -6.120 0.572 -13.784 1.00 75.88 82 ASP A O 1
ATOM 700 N N . GLU A 1 83 ? -5.333 1.303 -15.752 1.00 83.69 83 GLU A N 1
ATOM 701 C CA . GLU A 1 83 ? -4.129 1.974 -15.226 1.00 83.69 83 GLU A CA 1
ATOM 702 C C . GLU A 1 83 ? -4.434 2.983 -14.103 1.00 83.69 83 GLU A C 1
ATOM 704 O O . GLU A 1 83 ? -3.592 3.241 -13.241 1.00 83.69 83 GLU A O 1
ATOM 709 N N . ILE A 1 84 ? -5.661 3.513 -14.068 1.00 88.19 84 ILE A N 1
ATOM 710 C CA . ILE A 1 84 ? -6.143 4.482 -13.078 1.00 88.19 84 ILE A CA 1
ATOM 711 C C . ILE A 1 84 ? -5.970 3.961 -11.646 1.00 88.19 84 ILE A C 1
ATOM 713 O O . ILE A 1 84 ? -5.633 4.740 -10.751 1.00 88.19 84 ILE A O 1
ATOM 717 N N . LYS A 1 85 ? -6.118 2.652 -11.404 1.00 93.00 85 LYS A N 1
ATOM 718 C CA . LYS A 1 85 ? -5.986 2.096 -10.048 1.00 93.00 85 LYS A CA 1
ATOM 719 C C . LYS A 1 85 ? -4.617 2.367 -9.427 1.00 93.00 85 LYS A C 1
ATOM 721 O O . LYS A 1 85 ? -4.530 2.648 -8.234 1.00 93.00 85 LYS A O 1
ATOM 726 N N . TYR A 1 86 ? -3.549 2.380 -10.228 1.00 93.44 86 TYR A N 1
ATOM 727 C CA . TYR A 1 86 ? -2.173 2.600 -9.761 1.00 93.44 86 TYR A CA 1
ATOM 728 C C . TYR A 1 86 ? -1.931 4.009 -9.208 1.00 93.44 86 TYR A C 1
ATOM 730 O O . TYR A 1 86 ? -0.970 4.226 -8.467 1.00 93.44 86 TYR A O 1
ATOM 738 N N . ILE A 1 87 ? -2.837 4.942 -9.499 1.00 93.81 87 ILE A N 1
ATOM 739 C CA . ILE A 1 87 ? -2.852 6.299 -8.943 1.00 93.81 87 ILE A CA 1
ATOM 740 C C . ILE A 1 87 ? -3.396 6.292 -7.520 1.00 93.81 87 ILE A C 1
ATOM 742 O O . ILE A 1 87 ? -3.013 7.132 -6.712 1.00 93.81 87 ILE A O 1
ATOM 746 N N . PHE A 1 88 ? -4.245 5.321 -7.191 1.00 96.00 88 PHE A N 1
ATOM 747 C CA . PHE A 1 88 ? -4.781 5.146 -5.851 1.00 96.00 88 PHE A CA 1
ATOM 748 C C . PHE A 1 88 ? -3.930 4.222 -4.995 1.00 96.00 88 PHE A C 1
ATOM 750 O O . PHE A 1 88 ? -3.793 4.500 -3.812 1.00 96.00 88 PHE A O 1
ATOM 757 N N . LEU A 1 89 ? -3.337 3.158 -5.550 1.00 96.81 89 LEU A N 1
ATOM 758 C CA . LEU A 1 89 ? -2.701 2.109 -4.741 1.00 96.81 89 LEU A CA 1
ATOM 759 C C . LEU A 1 89 ? -1.630 2.648 -3.780 1.00 96.81 89 LEU A C 1
ATOM 761 O O . LEU A 1 89 ? -1.704 2.369 -2.586 1.00 96.81 89 LEU A O 1
ATOM 765 N N . ILE A 1 90 ? -0.667 3.454 -4.246 1.00 96.38 90 ILE A N 1
ATOM 766 C CA . ILE A 1 90 ? 0.383 4.005 -3.364 1.00 96.38 90 ILE A CA 1
ATOM 767 C C . ILE A 1 90 ? -0.187 5.004 -2.335 1.00 96.38 90 ILE A C 1
ATOM 769 O O . ILE A 1 90 ? 0.114 4.854 -1.146 1.00 96.38 90 ILE A O 1
ATOM 773 N N . PRO A 1 91 ? -1.004 6.007 -2.722 1.00 97.56 91 PRO A N 1
ATOM 774 C CA . PRO A 1 91 ? -1.676 6.884 -1.763 1.00 97.56 91 PRO A CA 1
ATOM 775 C C . PRO A 1 91 ? -2.511 6.128 -0.732 1.00 97.56 91 PRO A C 1
ATOM 777 O O . PRO A 1 91 ? -2.419 6.402 0.462 1.00 97.56 91 PRO A O 1
ATOM 780 N N . LEU A 1 92 ? -3.277 5.133 -1.173 1.00 97.88 92 LEU A N 1
ATOM 781 C CA . LEU A 1 92 ? -4.169 4.364 -0.323 1.00 97.88 92 LEU A CA 1
ATOM 782 C C . LEU A 1 92 ? -3.392 3.444 0.617 1.00 97.88 92 LEU A C 1
ATOM 784 O O . LEU A 1 92 ? -3.759 3.355 1.783 1.00 97.88 92 LEU A O 1
ATOM 788 N N . ILE A 1 93 ? -2.279 2.849 0.178 1.00 96.62 93 ILE A N 1
ATOM 789 C CA . ILE A 1 93 ? -1.315 2.151 1.044 1.00 96.62 93 ILE A CA 1
ATOM 790 C C . ILE A 1 93 ? -0.883 3.052 2.205 1.00 96.62 93 ILE A C 1
ATOM 792 O O . ILE A 1 93 ? -0.987 2.661 3.370 1.00 96.62 93 ILE A O 1
ATOM 796 N N . LYS A 1 94 ? -0.425 4.272 1.900 1.00 95.81 94 LYS A N 1
ATOM 797 C CA . LYS A 1 94 ? 0.067 5.208 2.917 1.00 95.81 94 LYS A CA 1
ATOM 798 C C . LYS A 1 94 ? -1.035 5.637 3.874 1.00 95.81 94 LYS A C 1
ATOM 800 O O . LYS A 1 94 ? -0.861 5.539 5.087 1.00 95.81 94 LYS A O 1
ATOM 805 N N . THR A 1 95 ? -2.172 6.075 3.339 1.00 97.69 95 THR A N 1
ATOM 806 C CA . THR A 1 95 ? -3.307 6.514 4.151 1.00 97.69 95 THR A CA 1
ATOM 807 C C . THR A 1 95 ? -3.830 5.360 5.006 1.00 97.69 95 THR A C 1
ATOM 809 O O . THR A 1 95 ? -4.006 5.514 6.207 1.00 97.69 95 THR A O 1
ATOM 812 N N . THR A 1 96 ? -3.971 4.157 4.451 1.00 97.62 96 THR A N 1
ATOM 813 C CA . THR A 1 96 ? -4.405 2.971 5.207 1.00 97.62 96 THR A CA 1
ATOM 814 C C . THR A 1 96 ? -3.451 2.654 6.356 1.00 97.62 96 THR A C 1
ATOM 816 O O . THR A 1 96 ? -3.898 2.402 7.474 1.00 97.62 96 THR A O 1
ATOM 819 N N . LYS A 1 97 ? -2.133 2.729 6.132 1.00 95.75 97 LYS A N 1
ATOM 820 C CA . LYS A 1 97 ? -1.144 2.548 7.202 1.00 95.75 97 LYS A CA 1
ATOM 821 C C . LYS A 1 97 ? -1.293 3.607 8.298 1.00 95.75 97 LYS A C 1
ATOM 823 O O . LYS A 1 97 ? -1.232 3.261 9.480 1.00 95.75 97 LYS A O 1
ATOM 828 N N . TYR A 1 98 ? -1.555 4.862 7.936 1.00 96.81 98 TYR A N 1
ATOM 829 C CA . TYR A 1 98 ? -1.800 5.939 8.899 1.00 96.81 98 TYR A CA 1
ATOM 830 C C . TYR A 1 98 ? -3.056 5.702 9.747 1.00 96.81 98 TYR A C 1
ATOM 832 O O . TYR A 1 98 ? -3.023 5.913 10.958 1.00 96.81 98 TYR A O 1
ATOM 840 N N . PHE A 1 99 ? -4.130 5.182 9.158 1.00 97.69 99 PHE A N 1
ATOM 841 C CA . PHE A 1 99 ? -5.351 4.802 9.877 1.00 97.69 99 PHE A CA 1
ATOM 842 C C . PHE A 1 99 ? -5.261 3.404 10.517 1.00 97.69 99 PHE A C 1
ATOM 844 O O . PHE A 1 99 ? -6.268 2.801 10.871 1.00 97.69 99 PHE A O 1
ATOM 851 N N . SER A 1 100 ? -4.052 2.884 10.726 1.00 97.06 100 SER A N 1
ATOM 852 C CA . SER A 1 100 ? -3.823 1.638 11.451 1.00 97.06 100 SER A CA 1
ATOM 853 C C . SER A 1 100 ? -3.115 1.876 12.782 1.00 97.06 100 SER A C 1
ATOM 855 O O . SER A 1 100 ? -2.466 2.897 13.028 1.00 97.06 100 SER A O 1
ATOM 857 N N . TYR A 1 101 ? -3.161 0.863 13.636 1.00 97.06 101 TYR A N 1
ATOM 858 C CA . TYR A 1 101 ? -2.333 0.773 14.829 1.00 97.06 101 TYR A CA 1
ATOM 859 C C . TYR A 1 101 ? -0.854 0.470 14.529 1.00 97.06 101 TYR A C 1
ATOM 861 O O . TYR A 1 101 ? -0.097 0.240 15.469 1.00 97.06 101 TYR A O 1
ATOM 869 N N . CYS A 1 102 ? -0.419 0.433 13.266 1.00 93.88 102 CYS A N 1
ATOM 870 C CA . CYS A 1 102 ? 0.999 0.363 12.932 1.00 93.88 102 CYS A CA 1
ATOM 871 C C . CYS A 1 102 ? 1.688 1.692 13.267 1.00 93.88 102 CYS A C 1
ATOM 873 O O . CYS A 1 102 ? 1.197 2.774 12.940 1.00 93.88 102 CYS A O 1
ATOM 875 N N . ASP A 1 103 ? 2.856 1.616 13.899 1.00 91.38 103 ASP A N 1
ATOM 876 C CA . ASP A 1 103 ? 3.749 2.758 14.033 1.00 91.38 103 ASP A CA 1
ATOM 877 C C . ASP A 1 103 ? 4.503 2.984 12.721 1.00 91.38 103 ASP A C 1
ATOM 879 O O . ASP A 1 103 ? 5.340 2.180 12.321 1.00 91.38 103 ASP A O 1
ATOM 883 N N . GLU A 1 104 ? 4.194 4.086 12.047 1.00 86.69 104 GLU A N 1
ATOM 884 C CA . GLU A 1 104 ? 4.790 4.456 10.760 1.00 86.69 104 GLU A CA 1
ATOM 885 C C . GLU A 1 104 ? 6.271 4.844 10.872 1.00 86.69 104 GLU A C 1
ATOM 887 O O . GLU A 1 104 ? 6.963 4.894 9.860 1.00 86.69 104 GLU A O 1
ATOM 892 N N . LYS A 1 105 ? 6.770 5.113 12.088 1.00 84.25 105 LYS A N 1
ATOM 893 C CA . LYS A 1 105 ? 8.177 5.468 12.329 1.00 84.25 105 LYS A CA 1
ATOM 894 C C . LYS A 1 105 ? 9.088 4.252 12.459 1.00 84.25 105 LYS A C 1
ATOM 896 O O . LYS A 1 105 ? 10.301 4.416 12.554 1.00 84.25 105 LYS A O 1
ATOM 901 N N . LEU A 1 106 ? 8.523 3.048 12.524 1.00 82.94 106 LEU A N 1
ATOM 902 C CA . LEU A 1 106 ? 9.275 1.814 12.703 1.00 82.94 106 LEU A CA 1
ATOM 903 C C . LEU A 1 106 ? 9.240 0.977 11.430 1.00 82.94 106 LEU A C 1
ATOM 905 O O . LEU A 1 106 ? 8.207 0.836 10.780 1.00 82.94 106 LEU A O 1
ATOM 909 N N . HIS A 1 107 ? 10.378 0.361 11.115 1.00 76.38 107 HIS A N 1
ATOM 910 C CA . HIS A 1 107 ? 10.502 -0.516 9.953 1.00 76.38 107 HIS A CA 1
ATOM 911 C C . HIS A 1 107 ? 9.736 -1.828 10.119 1.00 76.38 107 HIS A C 1
ATOM 913 O O . HIS A 1 107 ? 9.353 -2.431 9.133 1.00 76.38 107 HIS A O 1
ATOM 919 N N . LYS A 1 108 ? 9.453 -2.285 11.339 1.00 82.19 108 LYS A N 1
ATOM 920 C CA . LYS A 1 108 ? 8.659 -3.500 11.562 1.00 82.19 108 LYS A CA 1
ATOM 921 C C . LYS A 1 108 ? 7.212 -3.160 11.889 1.00 82.19 108 LYS A C 1
ATOM 923 O O . LYS A 1 108 ? 6.952 -2.218 12.634 1.00 82.19 108 LYS A O 1
ATOM 928 N N . LEU A 1 109 ? 6.284 -3.996 11.418 1.00 85.69 109 LEU A N 1
ATOM 929 C CA . LEU A 1 109 ? 4.879 -3.945 11.817 1.00 85.69 109 LEU A CA 1
ATOM 930 C C . LEU A 1 109 ? 4.764 -4.054 13.349 1.00 85.69 109 LEU A C 1
ATOM 932 O O . LEU A 1 109 ? 4.940 -5.127 13.931 1.00 85.69 109 LEU A O 1
ATOM 936 N N . TYR A 1 110 ? 4.511 -2.920 14.002 1.00 90.19 110 TYR A N 1
ATOM 937 C CA . TYR A 1 110 ? 4.539 -2.793 15.456 1.00 90.19 110 TYR A CA 1
ATOM 938 C C . TYR A 1 110 ? 3.483 -1.814 15.953 1.00 90.19 110 TYR A C 1
ATOM 940 O O . TYR A 1 110 ? 3.324 -0.725 15.409 1.00 90.19 110 TYR A O 1
ATOM 948 N N . LYS A 1 111 ? 2.794 -2.198 17.030 1.00 92.12 111 LYS A N 1
ATOM 949 C CA . LYS A 1 111 ? 1.734 -1.416 17.671 1.00 92.12 111 LYS A CA 1
ATOM 950 C C . LYS A 1 111 ? 2.259 -0.689 18.907 1.00 92.12 111 LYS A C 1
ATOM 952 O O . LYS A 1 111 ? 2.197 -1.201 20.026 1.00 92.12 111 LYS A O 1
ATOM 957 N N . SER A 1 112 ? 2.790 0.514 18.701 1.00 94.19 112 SER A N 1
ATOM 958 C CA . SER A 1 112 ? 3.362 1.349 19.767 1.00 94.19 112 SER A CA 1
ATOM 959 C C . SER A 1 112 ? 2.308 2.077 20.614 1.00 94.19 112 SER A C 1
ATOM 961 O O . SER A 1 112 ? 1.154 2.234 20.221 1.00 94.19 112 SER A O 1
ATOM 963 N N . LYS A 1 113 ? 2.711 2.613 21.776 1.00 95.62 113 LYS A N 1
ATOM 964 C CA . LYS A 1 113 ? 1.857 3.530 22.559 1.00 95.62 113 LYS A CA 1
ATOM 965 C C . LYS A 1 113 ? 1.50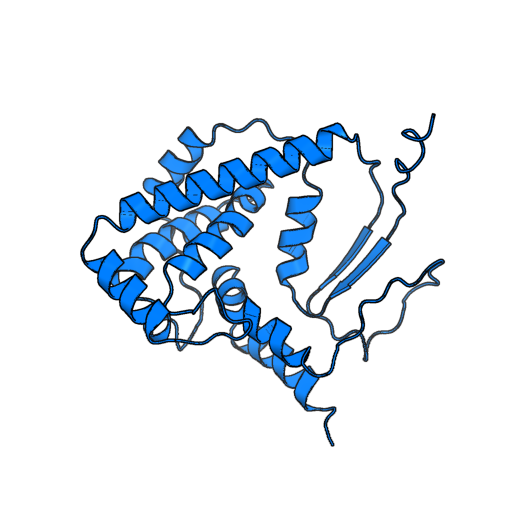2 4.801 21.770 1.00 95.62 113 LYS A C 1
ATOM 967 O O . LYS A 1 113 ? 0.417 5.341 21.955 1.00 95.62 113 LYS A O 1
ATOM 972 N N . TYR A 1 114 ? 2.399 5.266 20.897 1.00 94.56 114 TYR A N 1
ATOM 973 C CA . TYR A 1 114 ? 2.185 6.452 20.065 1.00 94.56 114 TYR A CA 1
ATOM 974 C C . TYR A 1 114 ? 1.102 6.216 19.004 1.00 94.56 114 TYR A C 1
ATOM 976 O O . TYR A 1 114 ? 0.139 6.976 18.941 1.00 94.56 114 TYR A O 1
ATOM 984 N N . SER A 1 115 ? 1.209 5.126 18.237 1.00 95.62 115 SER A N 1
ATOM 985 C CA . SER A 1 115 ? 0.200 4.745 17.234 1.00 95.62 115 SER A CA 1
ATOM 986 C C . SER A 1 115 ? -1.180 4.515 17.861 1.00 95.62 115 SER A C 1
ATOM 988 O O . SER A 1 115 ? -2.171 5.001 17.328 1.00 95.62 115 SER A O 1
ATOM 990 N N . LYS A 1 116 ? -1.260 3.881 19.042 1.00 97.00 116 LYS A N 1
ATOM 991 C CA . LYS A 1 116 ? -2.525 3.745 19.791 1.00 97.00 116 LYS A CA 1
ATOM 992 C C . LYS A 1 116 ? -3.156 5.099 20.118 1.00 97.00 116 LYS A C 1
ATOM 994 O O . LYS A 1 116 ? -4.310 5.316 19.772 1.00 97.00 116 LYS A O 1
ATOM 999 N N . ARG A 1 117 ? -2.386 6.028 20.699 1.00 97.50 117 ARG A N 1
ATOM 1000 C CA . ARG A 1 117 ? -2.864 7.383 21.032 1.00 97.50 117 ARG A CA 1
ATOM 1001 C C . ARG A 1 117 ? -3.310 8.172 19.800 1.00 97.50 117 ARG A C 1
ATOM 1003 O O . ARG A 1 117 ? -4.305 8.883 19.874 1.00 97.50 117 ARG A O 1
ATOM 1010 N N . LYS A 1 118 ? -2.594 8.046 18.673 1.00 97.31 118 LYS A N 1
ATOM 1011 C CA . LYS A 1 118 ? -2.999 8.640 17.385 1.00 97.31 118 LYS A CA 1
ATOM 1012 C C . LYS A 1 118 ? -4.396 8.157 16.997 1.00 97.31 118 LYS A C 1
ATOM 1014 O O . LYS A 1 118 ? -5.265 8.972 16.721 1.00 97.31 118 LYS A O 1
ATOM 1019 N N . ILE A 1 119 ? -4.614 6.846 17.024 1.00 98.00 119 ILE A N 1
ATOM 1020 C CA . ILE A 1 119 ? -5.894 6.246 16.645 1.00 98.00 119 ILE A CA 1
ATOM 1021 C C . ILE A 1 119 ? -7.011 6.619 17.630 1.00 98.00 119 ILE A C 1
ATOM 1023 O O . ILE A 1 119 ? -8.093 6.998 17.200 1.00 98.00 119 ILE A O 1
ATOM 1027 N N . GLU A 1 120 ? -6.745 6.600 18.938 1.00 97.81 120 GLU A N 1
ATOM 1028 C CA . GLU A 1 120 ? -7.693 7.058 19.968 1.00 97.81 120 GLU A CA 1
ATOM 1029 C C . GLU A 1 120 ? -8.092 8.529 19.796 1.00 97.81 120 GLU A C 1
ATOM 1031 O O . GLU A 1 120 ? -9.217 8.900 20.121 1.00 97.81 120 GLU A O 1
ATOM 1036 N N . LYS A 1 121 ? -7.173 9.372 19.310 1.00 97.94 121 LYS A N 1
ATOM 1037 C CA . LYS A 1 121 ? -7.459 10.767 18.972 1.00 97.94 121 LYS A CA 1
ATOM 1038 C C . LYS A 1 121 ? -8.325 10.859 17.716 1.00 97.94 121 LYS A C 1
ATOM 1040 O O . LYS A 1 121 ? -9.350 11.525 17.764 1.00 97.94 121 LYS A O 1
ATOM 1045 N N . LEU A 1 122 ? -7.950 10.164 16.640 1.00 98.12 122 LEU A N 1
ATOM 1046 C CA . LEU A 1 122 ? -8.713 10.150 15.386 1.00 98.12 122 LEU A CA 1
ATOM 1047 C C . LEU A 1 122 ? -10.161 9.703 15.617 1.00 98.12 122 LEU A C 1
ATOM 1049 O O . LEU A 1 122 ? -11.078 10.363 15.155 1.00 98.12 122 LEU A O 1
ATOM 1053 N N . LEU A 1 123 ? -10.383 8.654 16.415 1.00 97.62 123 LEU A N 1
ATOM 1054 C CA . LEU A 1 123 ? -11.728 8.161 16.749 1.00 97.62 123 LEU A CA 1
ATOM 1055 C C . LEU A 1 123 ? -12.628 9.198 17.451 1.00 97.62 123 LEU A C 1
ATOM 1057 O O . LEU A 1 123 ? -13.840 9.012 17.489 1.00 97.62 123 LEU A O 1
ATOM 1061 N N . LYS A 1 124 ? -12.059 10.270 18.018 1.00 97.81 124 LYS A N 1
ATOM 1062 C CA . LYS A 1 124 ? -12.797 11.374 18.661 1.00 97.81 124 LYS A CA 1
ATOM 1063 C C . LYS A 1 124 ? -13.011 12.574 17.736 1.00 97.81 124 LYS A C 1
ATOM 1065 O O . LYS A 1 124 ? -13.633 13.549 18.144 1.00 97.81 124 LYS A O 1
ATOM 1070 N N . GLU A 1 125 ? -12.455 12.528 16.534 1.00 96.81 125 GLU A N 1
ATOM 1071 C CA . GLU A 1 125 ? -12.507 13.587 15.535 1.00 96.81 125 GLU A CA 1
ATOM 1072 C C . GLU A 1 125 ? -13.274 13.105 14.296 1.00 96.81 125 GLU A C 1
ATOM 1074 O O . GLU A 1 125 ? -13.708 11.956 14.205 1.00 96.81 125 GLU A O 1
ATOM 1079 N N . ASP A 1 126 ? -13.422 13.990 13.312 1.00 97.25 126 ASP A N 1
ATOM 1080 C CA . ASP A 1 126 ? -13.961 13.656 11.993 1.00 97.25 126 ASP A CA 1
ATOM 1081 C C . ASP A 1 126 ? -12.917 12.901 11.150 1.00 97.25 126 ASP A C 1
ATOM 1083 O O . ASP A 1 126 ? -12.313 13.418 10.205 1.00 97.25 126 ASP A O 1
ATOM 1087 N N . TRP A 1 127 ? -12.626 11.674 11.573 1.00 97.62 127 TRP A N 1
ATOM 1088 C CA . TRP A 1 127 ? -11.590 10.834 10.984 1.00 97.62 127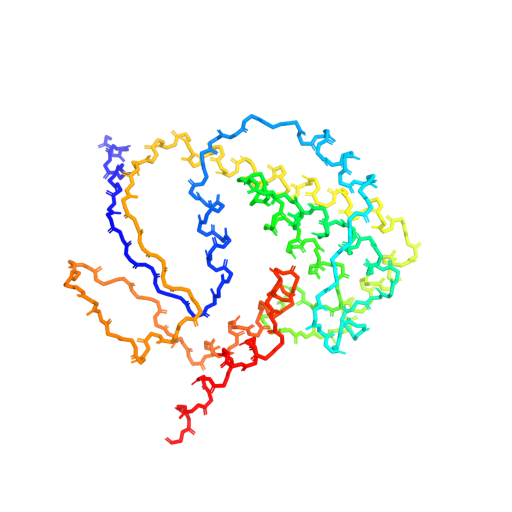 TRP A CA 1
ATOM 1089 C C . TRP A 1 127 ? -11.896 10.445 9.536 1.00 97.62 127 TRP A C 1
ATOM 1091 O O . TRP A 1 127 ? -10.964 10.237 8.762 1.00 97.62 127 TRP A O 1
ATOM 1101 N N . GLU A 1 128 ? -13.171 10.362 9.152 1.00 97.00 128 GLU A N 1
ATOM 1102 C CA . GLU A 1 128 ? -13.577 10.000 7.795 1.00 97.00 128 GLU A CA 1
ATOM 1103 C C . GLU A 1 128 ? -13.216 11.118 6.809 1.00 97.00 128 GLU A C 1
ATOM 1105 O O . GLU A 1 128 ? -12.551 10.869 5.798 1.00 97.00 128 GLU A O 1
ATOM 1110 N N . ASN A 1 129 ? -13.538 12.378 7.127 1.00 96.50 129 ASN A N 1
ATOM 1111 C CA . ASN A 1 129 ? -13.088 13.497 6.299 1.00 96.50 129 ASN A CA 1
ATOM 1112 C C . ASN A 1 129 ? -11.561 13.641 6.309 1.00 96.50 129 ASN A C 1
ATOM 1114 O O . ASN A 1 129 ? -10.972 13.929 5.263 1.00 96.50 129 ASN A O 1
ATOM 1118 N N . GLN A 1 130 ? -10.897 13.378 7.442 1.00 97.94 130 GLN A N 1
ATOM 1119 C CA . GLN A 1 130 ? -9.430 13.349 7.499 1.00 97.94 130 GLN A CA 1
ATOM 1120 C C . GLN A 1 130 ? -8.831 12.268 6.590 1.00 97.94 130 GLN A C 1
ATOM 1122 O O . GLN A 1 130 ? -7.831 12.530 5.917 1.00 97.94 130 GLN A O 1
ATOM 1127 N N . PHE A 1 131 ? -9.441 11.080 6.528 1.00 98.06 131 PHE A N 1
ATOM 1128 C CA . PHE A 1 131 ? -9.020 9.993 5.645 1.00 98.06 131 PHE A CA 1
ATOM 1129 C C . PHE A 1 131 ? -9.048 10.435 4.184 1.00 98.06 131 PHE A C 1
ATOM 1131 O O . PHE A 1 131 ? -8.035 10.340 3.486 1.00 98.06 131 PHE A O 1
ATOM 1138 N N . TYR A 1 132 ? -10.175 10.983 3.728 1.00 97.44 132 TYR A N 1
ATOM 1139 C CA . TYR A 1 132 ? -10.300 11.407 2.337 1.00 97.44 132 TYR A CA 1
ATOM 1140 C C . TYR A 1 132 ? -9.416 12.608 1.997 1.00 97.44 132 TYR A C 1
ATOM 1142 O O . TYR A 1 132 ? -8.861 12.650 0.902 1.00 97.44 132 TYR A O 1
ATOM 1150 N N . TYR A 1 133 ? -9.245 13.553 2.924 1.00 97.44 133 TYR A N 1
ATOM 1151 C CA . TYR A 1 133 ? -8.322 14.673 2.743 1.00 97.44 133 TYR A CA 1
ATOM 1152 C C . TYR A 1 133 ? -6.869 14.195 2.600 1.00 97.44 133 TYR A C 1
ATOM 1154 O O . TYR A 1 133 ? -6.139 14.641 1.713 1.00 97.44 133 TYR A O 1
ATOM 1162 N N . MET A 1 134 ? -6.440 13.253 3.446 1.00 98.06 134 MET A N 1
ATOM 1163 C CA . MET A 1 134 ? -5.099 12.677 3.361 1.00 98.06 134 MET A CA 1
ATOM 1164 C C . MET A 1 134 ? -4.906 11.895 2.057 1.00 98.06 134 MET A C 1
ATOM 1166 O O . MET A 1 134 ? -3.871 12.044 1.406 1.00 98.06 134 MET A O 1
ATOM 1170 N N . LEU A 1 135 ? -5.905 11.108 1.648 1.00 98.19 135 LEU A N 1
ATOM 1171 C CA . LEU A 1 135 ? -5.882 10.377 0.384 1.00 98.19 135 LEU A CA 1
ATOM 1172 C C . LEU A 1 135 ? -5.745 11.324 -0.816 1.00 98.19 135 LEU A C 1
ATOM 1174 O O . LEU A 1 135 ? -4.868 11.120 -1.652 1.00 98.19 135 LEU A O 1
ATOM 1178 N N . GLU A 1 136 ? -6.551 12.385 -0.874 1.00 97.81 136 GLU A N 1
ATOM 1179 C CA . GLU A 1 136 ? -6.469 13.410 -1.920 1.00 97.81 136 GLU A CA 1
ATOM 1180 C C . GLU A 1 136 ? -5.084 14.063 -1.974 1.00 97.81 136 GLU A C 1
ATOM 1182 O O . GLU A 1 136 ? -4.485 14.200 -3.044 1.00 97.81 136 GLU A O 1
ATOM 1187 N N . LYS A 1 137 ? -4.538 14.431 -0.811 1.00 97.94 137 LYS A N 1
ATOM 1188 C CA . LYS A 1 137 ? -3.198 15.010 -0.711 1.00 97.94 137 LYS A CA 1
ATOM 1189 C C . LYS A 1 137 ? -2.131 14.066 -1.269 1.00 97.94 137 LYS A C 1
ATOM 1191 O O . LYS A 1 137 ? -1.284 14.506 -2.046 1.00 97.94 137 LYS A O 1
ATOM 1196 N N . GLU A 1 138 ? -2.156 12.789 -0.896 1.00 98.00 138 GLU A N 1
ATOM 1197 C CA . GLU A 1 138 ? -1.182 11.805 -1.381 1.00 98.00 138 GLU A CA 1
ATOM 1198 C C . GLU A 1 138 ? -1.335 11.521 -2.885 1.00 98.00 138 GLU A C 1
ATOM 1200 O O . GLU A 1 138 ? -0.322 11.380 -3.573 1.00 98.00 138 GLU A O 1
ATOM 1205 N N . ILE A 1 139 ? -2.562 11.523 -3.423 1.00 96.75 139 ILE A N 1
ATOM 1206 C CA . ILE A 1 139 ? -2.810 11.439 -4.874 1.00 96.75 139 ILE A CA 1
ATOM 1207 C C . ILE A 1 139 ? -2.176 12.633 -5.593 1.00 96.75 139 ILE A C 1
ATOM 1209 O O . ILE A 1 139 ? -1.436 12.449 -6.558 1.00 96.75 139 ILE A O 1
ATOM 1213 N N . ASN A 1 140 ? -2.394 13.854 -5.103 1.00 96.00 140 ASN A N 1
ATOM 1214 C CA . ASN A 1 140 ? -1.820 15.058 -5.707 1.00 96.00 140 ASN A CA 1
ATOM 1215 C C . ASN A 1 140 ? -0.282 15.056 -5.663 1.00 96.00 140 ASN A C 1
ATOM 1217 O O . ASN A 1 140 ? 0.370 15.437 -6.637 1.00 96.00 140 ASN A O 1
ATOM 1221 N N . ILE A 1 141 ? 0.314 14.581 -4.562 1.00 96.56 141 ILE A N 1
ATOM 1222 C CA . ILE A 1 141 ? 1.770 14.396 -4.454 1.00 96.56 141 ILE A CA 1
ATOM 1223 C C . ILE A 1 141 ? 2.265 13.389 -5.497 1.00 96.56 141 ILE A C 1
ATOM 1225 O O . ILE A 1 141 ? 3.285 13.634 -6.144 1.00 96.56 141 ILE A O 1
ATOM 1229 N N . LEU A 1 142 ? 1.567 12.264 -5.661 1.00 96.25 142 LEU A N 1
ATOM 1230 C CA . LEU A 1 142 ? 1.936 11.248 -6.639 1.00 96.25 142 LEU A CA 1
ATOM 1231 C C . LEU A 1 142 ? 1.853 11.790 -8.071 1.00 96.25 142 LEU A C 1
ATOM 1233 O O . LEU A 1 142 ? 2.821 11.673 -8.819 1.00 96.25 142 LEU A O 1
ATOM 1237 N N . LEU A 1 143 ? 0.736 12.420 -8.440 1.00 95.06 143 LEU A N 1
ATOM 1238 C CA . LEU A 1 143 ? 0.534 12.978 -9.779 1.00 95.06 143 LEU A CA 1
ATOM 1239 C C . LEU A 1 143 ? 1.593 14.023 -10.128 1.00 95.06 143 LEU A C 1
ATOM 1241 O O . LEU A 1 143 ? 2.107 14.025 -11.244 1.00 95.06 143 LEU A O 1
ATOM 1245 N N . LYS A 1 144 ? 1.985 14.863 -9.161 1.00 95.12 144 LYS A N 1
ATOM 1246 C CA . LYS A 1 144 ? 3.093 15.805 -9.340 1.00 95.12 144 LYS A CA 1
ATOM 1247 C C . LYS A 1 144 ? 4.405 15.085 -9.671 1.00 95.12 144 LYS A C 1
ATOM 1249 O O . LYS A 1 144 ? 5.092 15.499 -10.597 1.00 95.12 144 LYS A O 1
ATOM 1254 N N . LYS A 1 145 ? 4.735 13.999 -8.964 1.00 95.12 145 LYS A N 1
ATOM 1255 C CA . LYS A 1 145 ? 5.950 13.207 -9.233 1.00 95.12 145 LYS A CA 1
ATOM 1256 C C . LYS A 1 145 ? 5.917 12.528 -10.600 1.00 95.12 145 LYS A C 1
ATOM 1258 O O . LYS A 1 145 ? 6.924 12.543 -11.300 1.00 95.12 145 LYS A O 1
ATOM 1263 N N . ILE A 1 146 ? 4.770 11.963 -10.986 1.00 94.31 146 ILE A N 1
ATOM 1264 C CA . ILE A 1 146 ? 4.575 11.374 -12.320 1.00 94.31 146 ILE A CA 1
ATOM 1265 C C . ILE A 1 146 ? 4.802 12.448 -13.388 1.00 94.31 146 ILE A C 1
ATOM 1267 O O . ILE A 1 146 ? 5.559 12.229 -14.332 1.00 94.31 146 ILE A O 1
ATOM 1271 N N . TYR A 1 147 ? 4.221 13.634 -13.202 1.00 94.56 147 TYR A N 1
ATOM 1272 C CA . TYR A 1 147 ? 4.405 14.761 -14.108 1.00 94.56 147 TYR A CA 1
ATOM 1273 C C . TYR A 1 147 ? 5.872 15.194 -14.224 1.00 94.56 147 TYR A C 1
ATOM 1275 O O . TYR A 1 147 ? 6.394 15.292 -15.334 1.00 94.56 147 TYR A O 1
ATOM 1283 N N . GLU A 1 148 ? 6.556 15.397 -13.095 1.00 94.00 148 GLU A N 1
ATOM 1284 C CA . GLU A 1 148 ? 7.978 15.762 -13.048 1.00 94.00 148 GLU A CA 1
ATOM 1285 C C . GLU A 1 148 ? 8.867 14.723 -13.742 1.00 94.00 148 GLU A C 1
ATOM 1287 O O . GLU A 1 148 ? 9.758 15.094 -14.504 1.00 94.00 148 GLU A O 1
ATOM 1292 N N . TYR A 1 149 ? 8.601 13.430 -13.537 1.00 91.88 149 TYR A N 1
ATOM 1293 C CA . TYR A 1 149 ? 9.323 12.355 -14.214 1.00 91.88 149 TYR A CA 1
ATOM 1294 C C . TYR A 1 149 ? 9.092 12.378 -15.731 1.00 91.88 149 TYR A C 1
ATOM 1296 O O . TYR A 1 149 ? 10.044 12.327 -16.507 1.00 91.88 149 TYR A O 1
ATOM 1304 N N . ASN A 1 150 ? 7.843 12.545 -16.175 1.00 92.50 150 ASN A N 1
ATOM 1305 C CA . ASN A 1 150 ? 7.503 12.606 -17.597 1.00 92.50 150 ASN A CA 1
ATOM 1306 C C . ASN A 1 150 ? 8.095 13.843 -18.305 1.00 92.50 150 ASN A C 1
ATOM 1308 O O . ASN A 1 150 ? 8.404 13.771 -19.496 1.00 92.50 150 ASN A O 1
ATOM 1312 N N . LEU A 1 151 ? 8.325 14.960 -17.597 1.00 94.19 151 LEU A N 1
ATOM 1313 C CA . LEU A 1 151 ? 9.033 16.128 -18.149 1.00 94.19 151 LEU A CA 1
ATOM 1314 C C . LEU A 1 151 ? 10.476 15.813 -18.567 1.00 94.19 151 LEU A C 1
ATOM 1316 O O . LEU A 1 151 ? 11.005 16.473 -19.465 1.00 94.19 151 LEU A O 1
ATOM 1320 N N . LEU A 1 152 ? 11.101 14.798 -17.963 1.00 91.94 152 LEU A N 1
ATOM 1321 C CA . LEU A 1 152 ? 12.440 14.337 -18.336 1.00 91.94 152 LEU A CA 1
ATOM 1322 C C . LEU A 1 152 ? 12.455 13.571 -19.667 1.00 91.94 152 LEU A C 1
ATOM 1324 O O . LEU A 1 152 ? 13.536 13.290 -20.183 1.00 91.94 152 LEU A O 1
ATOM 1328 N N . LYS A 1 153 ? 11.274 13.273 -20.235 1.00 89.75 153 LYS A N 1
ATOM 1329 C CA . LYS A 1 153 ? 11.083 12.483 -21.459 1.00 89.75 153 LYS A CA 1
ATOM 1330 C C . LYS A 1 153 ? 11.850 11.154 -21.391 1.00 89.75 153 LYS A C 1
ATOM 1332 O O . LYS A 1 153 ? 12.731 10.920 -22.221 1.00 89.75 153 LYS A O 1
ATOM 1337 N N . PRO A 1 154 ? 11.565 10.311 -20.381 1.00 88.56 154 PRO A N 1
ATOM 1338 C CA . PRO A 1 154 ? 12.239 9.029 -20.238 1.00 88.56 154 PRO A CA 1
ATOM 1339 C C . PRO A 1 154 ? 12.023 8.186 -21.498 1.00 88.56 154 PRO A C 1
ATOM 1341 O O . PRO A 1 154 ? 10.924 8.146 -22.054 1.00 88.56 154 PRO A O 1
ATOM 1344 N N . LYS A 1 155 ? 13.086 7.526 -21.960 1.00 88.88 155 LYS A N 1
ATOM 1345 C CA . LYS A 1 155 ? 13.003 6.601 -23.089 1.00 88.88 155 LYS A CA 1
ATOM 1346 C C . LYS A 1 155 ? 12.210 5.365 -22.666 1.00 88.88 155 LYS A C 1
ATOM 1348 O O . LYS A 1 155 ? 12.472 4.803 -21.605 1.00 88.88 155 LYS A O 1
ATOM 1353 N N . GLU A 1 156 ? 11.285 4.926 -23.513 1.00 89.44 156 GLU A N 1
ATOM 1354 C CA . GLU A 1 156 ? 10.635 3.629 -23.341 1.00 89.44 156 GLU A CA 1
ATOM 1355 C C . GLU A 1 156 ? 11.645 2.504 -23.558 1.00 89.44 156 GLU A C 1
ATOM 1357 O O . GLU A 1 156 ? 12.414 2.507 -24.523 1.00 89.44 156 GLU A O 1
ATOM 1362 N N . VAL A 1 157 ? 11.650 1.558 -22.629 1.00 91.06 157 VAL A N 1
ATOM 1363 C CA . VAL A 1 157 ? 12.555 0.414 -22.625 1.00 91.06 157 VAL A CA 1
ATOM 1364 C C . VAL A 1 157 ? 11.787 -0.839 -22.271 1.00 91.06 157 VAL A C 1
ATOM 1366 O O . VAL A 1 157 ? 10.817 -0.788 -21.511 1.00 91.06 157 VAL A O 1
ATOM 1369 N N . ASN A 1 158 ? 12.254 -1.964 -22.797 1.00 91.50 158 ASN A N 1
ATOM 1370 C CA . ASN A 1 158 ? 11.763 -3.261 -22.377 1.00 91.50 158 ASN A CA 1
ATOM 1371 C C . ASN A 1 158 ? 12.245 -3.553 -20.958 1.00 91.50 158 ASN A C 1
ATOM 1373 O O . ASN A 1 158 ? 13.376 -3.230 -20.587 1.00 91.50 158 ASN A O 1
ATOM 1377 N N . TYR A 1 159 ? 11.381 -4.169 -20.162 1.00 92.00 159 TYR A N 1
ATOM 1378 C CA . TYR A 1 159 ? 11.739 -4.607 -18.826 1.00 92.00 159 TYR A CA 1
ATOM 1379 C C . TYR A 1 159 ? 11.033 -5.908 -18.462 1.00 92.00 159 TYR A C 1
ATOM 1381 O O . TYR A 1 159 ? 9.944 -6.206 -18.953 1.00 92.00 159 TYR A O 1
ATOM 1389 N N . LYS A 1 160 ? 11.645 -6.663 -17.551 1.00 92.50 160 LYS A N 1
ATOM 1390 C CA . LYS A 1 160 ? 11.070 -7.862 -16.935 1.00 92.50 160 LYS A CA 1
ATOM 1391 C C . LYS A 1 160 ? 11.098 -7.694 -15.422 1.00 92.50 160 LYS A C 1
ATOM 1393 O O . LYS A 1 160 ? 12.116 -7.306 -14.861 1.00 92.50 160 LYS A O 1
ATOM 1398 N N . ILE A 1 161 ? 9.978 -7.962 -14.758 1.00 91.94 161 ILE A N 1
ATOM 1399 C CA . ILE A 1 161 ? 9.891 -7.916 -13.294 1.00 91.94 161 ILE A CA 1
ATOM 1400 C C . ILE A 1 161 ? 9.632 -9.331 -12.802 1.00 91.94 161 ILE A C 1
ATOM 1402 O O . ILE A 1 161 ? 8.615 -9.927 -13.157 1.00 91.94 161 ILE A O 1
ATOM 1406 N N . LYS A 1 162 ? 10.530 -9.848 -11.966 1.00 91.00 162 LYS A N 1
ATOM 1407 C CA . LYS A 1 162 ? 10.287 -11.042 -11.160 1.00 91.00 162 LYS A CA 1
ATOM 1408 C C . LYS A 1 162 ? 10.077 -10.597 -9.714 1.00 91.00 162 LYS A C 1
ATOM 1410 O O . LYS A 1 162 ? 11.004 -10.180 -9.027 1.00 91.00 162 LYS A O 1
ATOM 1415 N N . SER A 1 163 ? 8.830 -10.628 -9.269 1.00 90.88 163 SER A N 1
ATOM 1416 C CA . SER A 1 163 ? 8.419 -10.143 -7.950 1.00 90.88 163 SER A CA 1
ATOM 1417 C C . SER A 1 163 ? 7.990 -11.297 -7.051 1.00 90.88 163 SER A C 1
ATOM 1419 O O . SER A 1 163 ? 7.342 -12.216 -7.550 1.00 90.88 163 SER A O 1
ATOM 1421 N N . GLY A 1 164 ? 8.208 -11.212 -5.739 1.00 87.88 164 GLY A N 1
ATOM 1422 C CA . GLY A 1 164 ? 7.793 -12.286 -4.831 1.00 87.88 164 GLY A CA 1
ATOM 1423 C C . GLY A 1 164 ? 8.705 -13.510 -4.870 1.00 87.88 164 GLY A C 1
ATOM 1424 O O . GLY A 1 164 ? 8.306 -14.566 -4.388 1.00 87.88 164 GLY A O 1
ATOM 1425 N N . ILE A 1 165 ? 9.889 -13.376 -5.472 1.00 85.12 165 ILE A N 1
ATOM 1426 C CA . ILE A 1 165 ? 10.851 -14.463 -5.661 1.00 85.12 165 ILE A CA 1
ATOM 1427 C C . ILE A 1 165 ? 12.038 -14.305 -4.718 1.00 85.12 165 ILE A C 1
ATOM 1429 O O . ILE A 1 165 ? 12.443 -13.186 -4.399 1.00 85.12 165 ILE A O 1
ATOM 1433 N N . ASP A 1 166 ? 12.609 -15.426 -4.296 1.00 81.81 166 ASP A N 1
ATOM 1434 C CA . ASP A 1 166 ? 13.887 -15.415 -3.600 1.00 81.81 166 ASP A CA 1
ATOM 1435 C C . ASP A 1 166 ? 15.019 -15.496 -4.620 1.00 81.81 166 ASP A C 1
ATOM 1437 O O . ASP A 1 166 ? 15.170 -16.490 -5.321 1.00 81.81 166 ASP A O 1
ATOM 1441 N N . THR A 1 167 ? 15.813 -14.433 -4.712 1.00 79.06 167 THR A N 1
ATOM 1442 C CA . THR A 1 167 ? 16.880 -14.328 -5.709 1.00 79.06 167 THR A CA 1
ATOM 1443 C C . THR A 1 167 ? 18.019 -15.322 -5.500 1.00 79.06 167 THR A C 1
ATOM 1445 O O . THR A 1 167 ? 18.811 -15.498 -6.420 1.00 79.06 167 THR A O 1
ATOM 1448 N N . ILE A 1 168 ? 18.136 -15.937 -4.316 1.00 78.69 168 ILE A N 1
ATOM 1449 C CA . ILE A 1 168 ? 19.195 -16.912 -4.008 1.00 78.69 168 ILE A CA 1
ATOM 1450 C C . ILE A 1 168 ? 18.956 -18.236 -4.747 1.00 78.69 168 ILE A C 1
ATOM 1452 O O . ILE A 1 168 ? 19.899 -18.839 -5.257 1.00 78.69 168 ILE A O 1
ATOM 1456 N N . GLU A 1 169 ? 17.696 -18.657 -4.854 1.00 77.31 169 GLU A N 1
ATOM 1457 C CA . GLU A 1 169 ? 17.293 -19.909 -5.513 1.00 77.31 169 GLU A CA 1
ATOM 1458 C C . GLU A 1 169 ? 17.115 -19.753 -7.035 1.00 77.31 169 GLU A C 1
ATOM 1460 O O . GLU A 1 169 ? 16.960 -20.730 -7.773 1.00 77.31 169 GLU A O 1
ATOM 1465 N N . GLU A 1 170 ? 17.136 -18.515 -7.523 1.00 82.25 170 GLU A N 1
ATOM 1466 C CA . GLU A 1 170 ? 16.842 -18.176 -8.910 1.00 82.25 170 GLU A CA 1
ATOM 1467 C C . GLU A 1 170 ? 18.105 -18.148 -9.772 1.00 82.25 170 GLU A C 1
ATOM 1469 O O . GLU A 1 170 ? 19.177 -17.693 -9.370 1.00 82.25 170 GLU A O 1
ATOM 1474 N N . LYS A 1 171 ? 17.967 -18.605 -11.018 1.00 84.81 171 LYS A N 1
ATOM 1475 C CA . LYS A 1 171 ? 19.034 -18.555 -12.022 1.00 84.81 171 LYS A CA 1
ATOM 1476 C C . LYS A 1 171 ? 18.669 -17.568 -13.113 1.00 84.81 171 LYS A C 1
ATOM 1478 O O . LYS A 1 171 ? 17.507 -17.442 -13.497 1.00 84.81 171 LYS A O 1
ATOM 1483 N N . LEU A 1 172 ? 19.673 -16.843 -13.598 1.00 84.56 172 LEU A N 1
ATOM 1484 C CA . LEU A 1 172 ? 19.496 -15.955 -14.738 1.00 84.56 172 LEU A CA 1
ATOM 1485 C C . LEU A 1 172 ? 19.132 -16.791 -15.968 1.00 84.56 172 LEU A C 1
ATOM 1487 O O . LEU A 1 172 ? 19.844 -17.731 -16.315 1.00 84.56 172 LEU A O 1
ATOM 1491 N N . ASP A 1 173 ? 18.028 -16.425 -16.617 1.00 82.56 173 ASP A N 1
ATOM 1492 C CA . ASP A 1 173 ? 17.562 -17.082 -17.843 1.00 82.56 173 ASP A CA 1
ATOM 1493 C C . ASP A 1 173 ? 18.428 -16.684 -19.059 1.00 82.56 173 ASP A C 1
ATOM 1495 O O . ASP A 1 173 ? 18.452 -17.380 -20.073 1.00 82.56 173 ASP A O 1
ATOM 1499 N N . SER A 1 174 ? 19.138 -15.554 -18.962 1.00 83.38 174 SER A N 1
ATOM 1500 C CA . SER A 1 174 ? 19.988 -14.978 -20.007 1.00 83.38 174 SER A CA 1
ATOM 1501 C C . SER A 1 174 ? 21.154 -14.188 -19.408 1.00 83.38 174 SER A C 1
ATOM 1503 O O . SER A 1 174 ? 21.066 -13.700 -18.280 1.00 83.38 174 SER A O 1
ATOM 1505 N N . GLU A 1 175 ? 22.235 -14.014 -20.171 1.00 87.31 175 GLU A N 1
ATOM 1506 C CA . GLU A 1 175 ? 23.337 -13.133 -19.774 1.00 87.31 175 GLU A CA 1
ATOM 1507 C C . GLU A 1 175 ? 22.866 -11.679 -19.638 1.00 87.31 175 GLU A C 1
ATOM 1509 O O . GLU A 1 175 ? 22.087 -11.178 -20.450 1.00 87.31 175 GLU A O 1
ATOM 1514 N N . VAL A 1 176 ? 23.365 -10.994 -18.609 1.00 88.62 176 VAL A N 1
ATOM 1515 C CA . VAL A 1 176 ? 23.116 -9.570 -18.363 1.00 88.62 176 VAL A CA 1
ATOM 1516 C C . VAL A 1 176 ? 24.431 -8.807 -18.453 1.00 88.62 176 VAL A C 1
ATOM 1518 O O . VAL A 1 176 ? 25.469 -9.292 -18.008 1.00 88.62 176 VAL A O 1
ATOM 1521 N N . ASN A 1 177 ? 24.410 -7.595 -19.013 1.00 91.25 177 ASN A N 1
ATOM 1522 C CA . ASN A 1 177 ? 25.640 -6.814 -19.175 1.00 91.25 177 ASN A CA 1
ATOM 1523 C C . ASN A 1 177 ? 26.157 -6.244 -17.849 1.00 91.25 177 ASN A C 1
ATOM 1525 O O . ASN A 1 177 ? 27.365 -6.175 -17.637 1.00 91.25 177 ASN A O 1
ATOM 1529 N N . ILE A 1 178 ? 25.246 -5.777 -16.988 1.00 90.19 178 ILE A N 1
ATOM 1530 C CA . ILE A 1 178 ? 25.581 -5.092 -15.737 1.00 90.19 178 ILE A CA 1
ATOM 1531 C C . ILE A 1 178 ? 24.615 -5.560 -14.641 1.00 90.19 178 ILE A C 1
ATOM 1533 O O . ILE A 1 178 ? 23.443 -5.181 -14.672 1.00 90.19 178 ILE A O 1
ATOM 1537 N N . PRO A 1 179 ? 25.078 -6.342 -13.651 1.00 88.06 179 PRO A N 1
ATOM 1538 C CA . PRO A 1 179 ? 24.299 -6.609 -12.452 1.00 88.06 179 PRO A CA 1
ATOM 1539 C C . PRO A 1 179 ? 24.354 -5.400 -11.507 1.00 88.06 179 PRO A C 1
ATOM 1541 O O . PRO A 1 179 ? 25.430 -4.936 -11.127 1.00 88.06 179 PRO A O 1
ATOM 1544 N N . ILE A 1 180 ? 23.187 -4.896 -11.102 1.00 86.31 180 ILE A N 1
ATOM 1545 C CA . ILE A 1 180 ? 23.050 -3.883 -10.049 1.00 86.31 180 ILE A CA 1
ATOM 1546 C C . ILE A 1 180 ? 22.321 -4.539 -8.883 1.00 86.31 180 ILE A C 1
ATOM 1548 O O . ILE A 1 180 ? 21.179 -4.963 -9.025 1.00 86.31 180 ILE A O 1
ATOM 1552 N N . THR A 1 181 ? 22.977 -4.618 -7.729 1.00 85.19 181 THR A N 1
ATOM 1553 C CA . THR A 1 181 ? 22.440 -5.326 -6.563 1.00 85.19 181 THR A CA 1
ATOM 1554 C C . THR A 1 181 ? 22.484 -4.449 -5.322 1.00 85.19 181 THR A C 1
ATOM 1556 O O . THR A 1 181 ? 23.503 -3.816 -5.043 1.00 85.19 181 THR A O 1
ATOM 1559 N N . SER A 1 182 ? 21.419 -4.487 -4.526 1.00 76.94 182 SER A N 1
ATOM 1560 C CA . SER A 1 182 ? 21.405 -4.015 -3.139 1.00 76.94 182 SER A CA 1
ATOM 1561 C C . SER A 1 182 ? 21.252 -5.228 -2.214 1.00 76.94 182 SER A C 1
ATOM 1563 O O . SER A 1 182 ? 20.140 -5.491 -1.748 1.00 76.94 182 SER A O 1
ATOM 1565 N N . PRO A 1 183 ? 22.317 -6.031 -2.015 1.00 70.12 183 PRO A N 1
ATOM 1566 C CA . PRO A 1 183 ? 22.211 -7.286 -1.286 1.00 70.12 183 PRO A CA 1
ATOM 1567 C C . PRO A 1 183 ? 21.698 -7.055 0.143 1.00 70.12 183 PRO A C 1
ATOM 1569 O O . PRO A 1 183 ? 21.946 -5.996 0.733 1.00 70.12 183 PRO A O 1
ATOM 1572 N N . PRO A 1 184 ? 20.970 -8.031 0.706 1.00 64.00 184 PRO A N 1
ATOM 1573 C CA . PRO A 1 184 ? 20.378 -7.911 2.025 1.00 64.00 184 PRO A CA 1
ATOM 1574 C C . PRO A 1 184 ? 21.446 -7.635 3.092 1.00 64.00 184 PRO A C 1
ATOM 1576 O O . PRO A 1 184 ? 22.327 -8.451 3.343 1.00 64.00 184 PRO A O 1
ATOM 1579 N N . TYR A 1 185 ? 21.350 -6.490 3.771 1.00 61.69 185 TYR A N 1
ATOM 1580 C CA . TYR A 1 185 ? 22.085 -6.262 5.020 1.00 61.69 185 TYR A CA 1
ATOM 1581 C C . TYR A 1 185 ? 21.505 -7.162 6.128 1.00 61.69 185 TYR A C 1
ATOM 1583 O O . TYR A 1 185 ? 20.365 -7.597 6.006 1.00 61.69 185 TYR A O 1
ATOM 1591 N N . LEU A 1 186 ? 22.239 -7.409 7.224 1.00 58.12 186 LEU A N 1
ATOM 1592 C CA . LEU A 1 186 ? 21.907 -8.320 8.353 1.00 58.12 186 LEU A CA 1
ATOM 1593 C C . LEU A 1 186 ? 20.425 -8.355 8.820 1.00 58.12 186 LEU A C 1
ATOM 1595 O O . LEU A 1 186 ? 19.976 -9.332 9.417 1.00 58.12 186 LEU A O 1
ATOM 1599 N N . GLN A 1 187 ? 19.645 -7.302 8.565 1.00 61.31 187 GLN A N 1
ATOM 1600 C CA . GLN A 1 187 ? 18.231 -7.167 8.926 1.00 61.31 187 GLN A CA 1
ATOM 1601 C C . GLN A 1 187 ? 17.254 -7.196 7.738 1.00 61.31 187 GLN A C 1
ATOM 1603 O O . GLN A 1 187 ? 16.097 -6.824 7.900 1.00 61.31 187 GLN A O 1
ATOM 1608 N N . ALA A 1 188 ? 17.649 -7.649 6.547 1.00 59.19 188 ALA A N 1
ATOM 1609 C CA . ALA A 1 188 ? 16.776 -7.610 5.371 1.00 59.19 188 ALA A CA 1
ATOM 1610 C C . ALA A 1 188 ? 15.491 -8.439 5.516 1.00 59.19 188 ALA A C 1
ATOM 1612 O O . ALA A 1 188 ? 14.444 -8.114 4.959 1.00 59.19 188 ALA A O 1
ATOM 1613 N N . GLN A 1 189 ? 15.542 -9.443 6.386 1.00 59.97 189 GLN A N 1
ATOM 1614 C CA . GLN A 1 189 ? 14.398 -10.161 6.944 1.00 59.97 189 GLN A CA 1
ATOM 1615 C C . GLN A 1 189 ? 13.285 -9.280 7.531 1.00 59.97 189 GLN A C 1
ATOM 1617 O O . GLN A 1 189 ? 12.141 -9.716 7.693 1.00 59.97 189 GLN A O 1
ATOM 1622 N N . GLU A 1 190 ? 13.572 -8.028 7.870 1.00 66.25 190 GLU A N 1
ATOM 1623 C CA . GLU A 1 190 ? 12.585 -7.063 8.341 1.00 66.25 190 GLU A CA 1
ATOM 1624 C C . GLU A 1 190 ? 11.857 -6.327 7.202 1.00 66.25 190 GLU A C 1
ATOM 1626 O O . GLU A 1 190 ? 10.764 -5.810 7.439 1.00 66.25 190 GLU A O 1
ATOM 1631 N N . TYR A 1 191 ? 12.351 -6.348 5.956 1.00 69.50 191 TYR A N 1
ATOM 1632 C CA . TYR A 1 191 ? 11.734 -5.603 4.847 1.00 69.50 191 TYR A CA 1
ATOM 1633 C C . TYR A 1 191 ? 10.326 -6.101 4.506 1.00 69.50 191 TYR A C 1
ATOM 1635 O O . TYR A 1 191 ? 9.396 -5.297 4.417 1.00 69.50 191 TYR A O 1
ATOM 1643 N N . ILE A 1 192 ? 10.096 -7.416 4.428 1.00 74.50 192 ILE A N 1
ATOM 1644 C CA . ILE A 1 192 ? 8.728 -7.949 4.258 1.00 74.50 192 ILE A CA 1
ATOM 1645 C C . ILE A 1 192 ? 7.864 -7.638 5.488 1.00 74.50 192 ILE A C 1
ATOM 1647 O O . ILE A 1 192 ? 6.659 -7.402 5.387 1.00 74.50 192 ILE A O 1
ATOM 1651 N N . ARG A 1 193 ? 8.460 -7.594 6.690 1.00 73.88 193 ARG A N 1
ATOM 1652 C CA . ARG A 1 193 ? 7.721 -7.230 7.912 1.00 73.88 193 ARG A CA 1
ATOM 1653 C C . ARG A 1 193 ? 7.240 -5.777 7.872 1.00 73.88 193 ARG A C 1
ATOM 1655 O O . ARG A 1 193 ? 6.228 -5.495 8.509 1.00 73.88 193 ARG A O 1
ATOM 1662 N N . SER A 1 194 ? 7.917 -4.903 7.128 1.00 78.94 194 SER A N 1
ATOM 1663 C CA . SER A 1 194 ? 7.576 -3.482 6.982 1.00 78.94 194 SER A CA 1
ATOM 1664 C C . SER A 1 194 ? 6.354 -3.209 6.108 1.00 78.94 194 SER A C 1
ATOM 1666 O O . SER A 1 194 ? 5.686 -2.193 6.309 1.00 78.94 194 SER A O 1
ATOM 1668 N N . THR A 1 195 ? 6.065 -4.132 5.186 1.00 88.19 195 THR A N 1
ATOM 1669 C CA . THR A 1 195 ? 5.034 -4.007 4.142 1.00 88.19 195 THR A CA 1
ATOM 1670 C C . THR A 1 195 ? 3.885 -5.004 4.305 1.00 88.19 195 THR A C 1
ATOM 1672 O O . THR A 1 195 ? 2.975 -5.055 3.485 1.00 88.19 195 THR A O 1
ATOM 1675 N N . LYS A 1 196 ? 3.899 -5.826 5.366 1.00 90.75 196 LYS A N 1
ATOM 1676 C CA . LYS A 1 196 ? 2.892 -6.879 5.587 1.00 90.75 196 LYS A CA 1
ATOM 1677 C C . LYS A 1 196 ? 1.458 -6.337 5.567 1.00 90.75 196 LYS A C 1
ATOM 1679 O O . LYS A 1 196 ? 0.578 -7.002 5.036 1.00 90.75 196 LYS A O 1
ATOM 1684 N N . LEU A 1 197 ? 1.222 -5.171 6.167 1.00 93.69 197 LEU A N 1
ATOM 1685 C CA . LEU A 1 197 ? -0.108 -4.564 6.222 1.00 93.69 197 LEU A CA 1
ATOM 1686 C C . LEU A 1 197 ? -0.568 -4.149 4.821 1.00 93.69 197 LEU A C 1
ATOM 1688 O O . LEU A 1 197 ? -1.702 -4.410 4.439 1.00 93.69 197 LEU A O 1
ATOM 1692 N N . GLU A 1 198 ? 0.334 -3.557 4.051 1.00 94.88 198 GLU A N 1
ATOM 1693 C CA . GLU A 1 198 ? 0.137 -3.112 2.680 1.00 94.88 198 GLU A CA 1
ATOM 1694 C C . GLU A 1 198 ? -0.184 -4.288 1.756 1.00 94.88 198 GLU A C 1
ATOM 1696 O O . GLU A 1 198 ? -1.132 -4.216 0.982 1.00 94.88 198 GLU A O 1
ATOM 1701 N N . LEU A 1 199 ? 0.556 -5.395 1.880 1.00 95.25 199 LEU A N 1
ATOM 1702 C CA . LEU A 1 199 ? 0.345 -6.596 1.073 1.00 95.25 199 LEU A CA 1
ATOM 1703 C C . LEU A 1 199 ? -1.052 -7.197 1.268 1.00 95.25 199 LEU A C 1
ATOM 1705 O O . LEU A 1 199 ? -1.685 -7.589 0.293 1.00 95.25 199 LEU A O 1
ATOM 1709 N N . PHE A 1 200 ? -1.575 -7.221 2.494 1.00 96.69 200 PHE A N 1
ATOM 1710 C CA . PHE A 1 200 ? -2.947 -7.683 2.711 1.00 96.69 200 PHE A CA 1
ATOM 1711 C C . PHE A 1 200 ? -3.960 -6.838 1.955 1.00 96.69 200 PHE A C 1
ATOM 1713 O O . PHE A 1 200 ? -4.799 -7.369 1.233 1.00 96.69 200 PHE A O 1
ATOM 1720 N N . TRP A 1 201 ? -3.861 -5.517 2.085 1.00 97.62 201 TRP A N 1
ATOM 1721 C CA . TRP A 1 201 ? -4.783 -4.607 1.418 1.00 97.62 201 TRP A CA 1
ATOM 1722 C C . TRP A 1 201 ? -4.648 -4.621 -0.112 1.00 97.62 201 TRP A C 1
ATOM 1724 O O . TRP A 1 201 ? -5.635 -4.421 -0.813 1.00 97.62 201 TRP A O 1
ATOM 1734 N N . LEU A 1 202 ? -3.465 -4.957 -0.633 1.00 96.75 202 LEU A N 1
ATOM 1735 C CA . LEU A 1 202 ? -3.242 -5.228 -2.055 1.00 96.75 202 LEU A CA 1
ATOM 1736 C C . LEU A 1 202 ? -3.863 -6.544 -2.559 1.00 96.75 202 LEU A C 1
ATOM 1738 O O . LEU A 1 202 ? -3.831 -6.774 -3.764 1.00 96.75 202 LEU A O 1
ATOM 1742 N N . GLY A 1 203 ? -4.420 -7.390 -1.688 1.00 96.06 203 GLY A N 1
ATOM 1743 C CA . GLY A 1 203 ? -5.080 -8.638 -2.088 1.00 96.06 203 GLY A CA 1
ATOM 1744 C C . GLY A 1 203 ? -4.234 -9.900 -1.961 1.00 96.06 203 GLY A C 1
ATOM 1745 O O . GLY A 1 203 ? -4.668 -10.957 -2.406 1.00 96.06 203 GLY A O 1
ATOM 1746 N N . TYR A 1 204 ? -3.045 -9.832 -1.359 1.00 95.25 204 TYR A N 1
ATOM 1747 C CA . TYR A 1 204 ? -2.229 -11.029 -1.158 1.00 95.25 204 TYR A CA 1
ATOM 1748 C C . TYR A 1 204 ? -2.745 -11.872 0.016 1.00 95.25 204 TYR A C 1
ATOM 1750 O O . TYR A 1 204 ? -2.993 -11.364 1.112 1.00 95.25 204 TYR A O 1
ATOM 1758 N N . GLU A 1 205 ? -2.836 -13.183 -0.208 1.00 93.75 205 GLU A N 1
ATOM 1759 C CA . GLU A 1 205 ? -3.273 -14.164 0.787 1.00 93.75 205 GLU A CA 1
ATOM 1760 C C . GLU A 1 205 ? -2.308 -14.276 1.977 1.00 93.75 205 GLU A C 1
ATOM 1762 O O . GLU A 1 205 ? -1.082 -14.175 1.839 1.00 93.75 205 GLU A O 1
ATOM 1767 N N . GLU A 1 206 ? -2.848 -14.571 3.166 1.00 92.06 206 GLU A N 1
ATOM 1768 C CA . GLU A 1 206 ? -2.034 -14.711 4.380 1.00 92.06 206 GLU A CA 1
ATOM 1769 C C . GLU A 1 206 ? -0.978 -15.822 4.252 1.00 92.06 206 GLU A C 1
ATOM 1771 O O . GLU A 1 206 ? 0.148 -15.655 4.728 1.00 92.06 206 GLU A O 1
ATOM 1776 N N . SER A 1 207 ? -1.310 -16.938 3.595 1.00 91.88 207 SER A N 1
ATOM 1777 C CA . SER A 1 207 ? -0.378 -18.048 3.344 1.00 91.88 207 SER A CA 1
ATOM 1778 C C . SER A 1 207 ? 0.814 -17.604 2.496 1.00 91.88 207 SER A C 1
ATOM 1780 O O . SER A 1 207 ? 1.960 -17.858 2.863 1.00 91.88 207 SER A O 1
ATOM 1782 N N . TYR A 1 208 ? 0.555 -16.863 1.421 1.00 91.25 208 TYR A N 1
ATOM 1783 C CA . TYR A 1 208 ? 1.582 -16.334 0.535 1.00 91.25 208 TYR A CA 1
ATOM 1784 C C . TYR A 1 208 ? 2.509 -15.350 1.268 1.00 91.25 208 TYR A C 1
ATOM 1786 O O . TYR A 1 208 ? 3.727 -15.524 1.261 1.00 91.25 208 TYR A O 1
ATOM 1794 N N . ILE A 1 209 ? 1.954 -14.388 2.017 1.00 89.81 209 ILE A N 1
ATOM 1795 C CA . ILE A 1 209 ? 2.754 -13.437 2.813 1.00 89.81 209 ILE A CA 1
ATOM 1796 C C . ILE A 1 209 ? 3.584 -14.159 3.891 1.00 89.81 209 ILE A C 1
ATOM 1798 O O . ILE A 1 209 ? 4.681 -13.715 4.240 1.00 89.81 209 ILE A O 1
ATOM 1802 N N . ARG A 1 210 ? 3.074 -15.257 4.467 1.00 86.19 210 ARG A N 1
ATOM 1803 C CA . ARG A 1 210 ? 3.833 -16.082 5.421 1.00 86.19 210 ARG A CA 1
ATOM 1804 C C . ARG A 1 210 ? 4.986 -16.817 4.745 1.00 86.19 210 ARG A C 1
ATOM 1806 O O . ARG A 1 210 ? 6.060 -16.851 5.341 1.00 86.19 210 ARG A O 1
ATOM 1813 N N . ASN A 1 211 ? 4.787 -17.332 3.535 1.00 84.94 211 ASN A N 1
ATOM 1814 C CA . ASN A 1 211 ? 5.825 -18.035 2.784 1.00 84.94 211 ASN A CA 1
ATOM 1815 C C . ASN A 1 211 ? 6.980 -17.105 2.396 1.00 84.94 211 ASN A C 1
ATOM 1817 O O . ASN A 1 211 ? 8.133 -17.473 2.589 1.00 84.94 211 ASN A O 1
ATOM 1821 N N . LEU A 1 212 ? 6.687 -15.855 2.009 1.00 81.81 212 LEU A N 1
ATOM 1822 C CA . LEU A 1 212 ? 7.722 -14.836 1.772 1.00 81.81 212 LEU A CA 1
ATOM 1823 C C . LEU A 1 212 ? 8.654 -14.650 2.987 1.00 81.81 212 LEU A C 1
ATOM 1825 O O . LEU A 1 212 ? 9.831 -14.345 2.837 1.00 81.81 212 LEU A O 1
ATOM 1829 N N . LYS A 1 213 ? 8.144 -14.842 4.213 1.00 67.00 213 LYS A N 1
ATOM 1830 C CA . LYS A 1 213 ? 8.941 -14.739 5.447 1.00 67.00 213 LYS A CA 1
ATOM 1831 C C . LYS A 1 213 ? 9.731 -16.000 5.778 1.00 67.00 213 LYS A C 1
ATOM 1833 O O . LYS A 1 213 ? 10.737 -15.892 6.473 1.00 67.00 213 LYS A O 1
ATOM 1838 N N . SER A 1 214 ? 9.234 -17.179 5.402 1.00 57.34 214 SER A N 1
ATOM 1839 C CA . SER A 1 214 ? 9.882 -18.445 5.754 1.00 57.34 214 SER A CA 1
ATOM 1840 C C . SER A 1 214 ? 11.132 -18.702 4.931 1.00 57.34 214 SER A C 1
ATOM 1842 O O . SER A 1 214 ? 12.065 -19.277 5.483 1.00 57.34 214 SER A O 1
ATOM 1844 N N . THR A 1 215 ? 11.186 -18.229 3.682 1.00 53.59 215 THR A N 1
ATOM 1845 C CA . THR A 1 215 ? 12.385 -18.363 2.840 1.00 53.59 215 THR A CA 1
ATOM 1846 C C . THR A 1 215 ? 13.611 -17.732 3.510 1.00 53.59 215 THR A C 1
ATOM 1848 O O . THR A 1 215 ? 14.683 -18.314 3.517 1.00 53.59 215 THR A O 1
ATOM 1851 N N . MET A 1 216 ? 13.415 -16.656 4.281 1.00 50.66 216 MET A N 1
ATOM 1852 C CA . MET A 1 216 ? 14.490 -15.963 5.008 1.00 50.66 216 MET A CA 1
ATOM 1853 C C . MET A 1 216 ? 14.937 -16.636 6.322 1.00 50.66 216 MET A C 1
ATOM 1855 O O . MET A 1 216 ? 15.953 -16.251 6.889 1.00 50.66 216 MET A O 1
ATOM 1859 N N . ASN A 1 217 ? 14.174 -17.598 6.858 1.00 43.97 217 ASN A N 1
ATOM 1860 C CA . ASN A 1 217 ? 14.509 -18.291 8.115 1.00 43.97 217 ASN A CA 1
ATOM 1861 C C . ASN A 1 217 ? 15.322 -19.578 7.894 1.00 43.97 217 ASN A C 1
ATOM 1863 O O . ASN A 1 217 ? 15.782 -20.172 8.871 1.00 43.97 217 ASN A O 1
ATOM 1867 N N . LEU A 1 218 ? 15.461 -20.039 6.648 1.00 40.78 218 LEU A N 1
ATOM 1868 C CA . LEU A 1 218 ? 16.206 -21.257 6.324 1.00 40.78 218 LEU A CA 1
ATOM 1869 C C . LEU A 1 218 ? 17.730 -21.039 6.290 1.00 40.78 218 LEU A C 1
ATOM 1871 O O . LEU A 1 218 ? 18.465 -22.017 6.259 1.00 40.78 218 LEU A O 1
ATOM 1875 N N . GLU A 1 219 ? 18.203 -19.795 6.404 1.00 46.31 219 GLU A N 1
ATOM 1876 C CA . GLU A 1 219 ? 19.615 -19.432 6.195 1.00 46.31 219 GLU A CA 1
ATOM 1877 C C . GLU A 1 219 ? 20.383 -19.021 7.469 1.00 46.31 219 GLU A C 1
ATOM 1879 O O . GLU A 1 219 ? 21.476 -18.468 7.389 1.00 46.31 219 GLU A O 1
ATOM 1884 N N . ILE A 1 220 ? 19.847 -19.295 8.667 1.00 38.66 220 ILE A N 1
ATOM 1885 C CA . ILE A 1 220 ? 20.581 -19.115 9.943 1.00 38.66 220 ILE A CA 1
ATOM 1886 C C . ILE A 1 220 ? 20.784 -20.467 10.647 1.00 38.66 220 ILE A C 1
ATOM 1888 O O . ILE A 1 220 ? 20.575 -20.599 11.853 1.00 38.66 220 ILE A O 1
ATOM 1892 N N . LYS A 1 221 ? 21.163 -21.507 9.904 1.00 34.41 221 LYS A N 1
ATOM 1893 C CA . LYS A 1 221 ? 21.639 -22.767 10.490 1.00 34.41 221 LYS A CA 1
ATOM 1894 C C . LYS A 1 221 ? 22.976 -23.174 9.909 1.00 34.41 221 LYS A C 1
ATOM 1896 O O . LYS A 1 221 ? 23.097 -23.135 8.670 1.00 34.41 221 LYS A O 1
#

Secondary structure (DSSP, 8-state):
--SSS------EEEEES-TTHHHHHHHHTPPP----HHHHHHHHHH---------TTHHHHS-HHHHHHHHHHHHHHHT--STTHHHHHHHHHHHHHHTSSS-TTSSS----HHHHHHHHHHTTS-HHHHHHHHHHHHHHHHHHHHHHHHHT-PPP--EEEEES--TTT---SS--S-----PPPTTGGGHHHHHHHHHHHTT--HHHHHHHHHGGGTT--

Radius of gyration: 19.31 Å; chains: 1; bounding box: 48×45×46 Å

pLDDT: mean 87.39, std 14.97, range [29.56, 98.31]

Foldseek 3Di:
DPPPPPLDDDAEEAEEQAQCVVLVVLLLPDAQDDDDLVVLLVCLQVAPFFDDFQDPCPVVWAPPVVNVSLRSNLRSLVPDPDSVSSLQLVLSLVLVNLRTLADLVDLARDRDPVSVVSNVVCVVDPVSVVSSVSSSVSSVVSSVSNVVSVVSVHDDHHYHYHYSDDPVPDDDPDDDPDDDDPDDDPVNLSNLRNCVVSCRSVHDHPVSSVVSNVVVVVPPD